Protein 7FA1 (pdb70)

GO terms:
  GO:0039690 positive stranded viral RNA replication (P, IDA)
  GO:0003725 double-stranded RNA binding (F, IDA)
  GO:0005515 protein binding (F, IPI)
  GO:0042802 identical protein binding (F, IPI)
  GO:1902680 positive regulation of RNA biosynthetic process (P, IDA)
  GO:0001172 RNA-templated transcription (P, IDA)
  GO:0039714 cytoplasmic viral factory (C, IDA)
  GO:0039502 symbiont-mediated suppression of host type I interferon-mediated signaling pathway (P, IDA)
  GO:0039527 symbiont-mediated suppression of host TRAF-mediated signal transduction (P, IDA)
  GO:0039548 symbiont-mediated suppression of host cytoplasmic pattern recognition receptor signaling pathway via inhibition of IRF3 activity (P, IDA)
  GO:0039579 symbiont-mediated suppression of host ISG15-protein conjugation (P, IDA)
  GO:0039648 symbiont-mediated perturbation of host ubiquitin-like protein modification (P, IDA)
  GO:0039722 symbiont-mediated suppression of host toll-like receptor signaling pathway (P, IDA)
  GO:0003727 single-stranded RNA binding (F, IDA)
  GO:0003968 RNA-directed RNA polymerase activity (F, IDA)
  GO:0004197 cysteine-type endopeptidase activity (F, IDA)
  GO:0004386 helicase activity (F, IDA)
  GO:0004483 methyltransferase cap1 activity (F, IDA)
  GO:2000158 positive regulation of ubiquitin-specific protease activity (P, IDA)
  GO:0085034 symbiont-mediated suppression of host NF-kappaB cascade (P, IDA)

Foldseek 3Di:
DDQAEDALLCAGQQFAHDPLLCVLQVVPVHQFPWSVVSSVVCVVCVNQCNSVVDGHDHFKYWDFGRGGRNPTGNQRTFAMATDPPDPDFHFFHLAAHQKGKDFFDFDDDPDQDDDLVSLLCRGAVDPDPVVADEWWKWFQQADPPPRDGGTFTDALFWTADPVPGDIDGDDAGKMARFFADHNYKHKDQFPQQVDPVRHQVHDPVSRVVGVPRDWDADPRATWDGTHRFIKGWRGDDPRITIIDRSMAIDNDPRTRFIGHGRCNVVRVVVRVVSDD

Organism: Severe acute respiratory syndrome coronavirus (NCBI:txid694009)

Radius of gyration: 20.22 Å; Cα contacts (8 Å, |Δi|>4): 583; chains: 1; bounding box: 46×55×57 Å

B-factor: mean 28.2, std 11.76, range [11.68, 85.32]

Nearest PDB structures (foldseek):
  7fa1-assembly1_A  TM=1.004E+00  e=6.693E-64  Severe acute respiratory syndrome-related coronavirus
  7exm-assembly4_D  TM=9.544E-01  e=1.643E-49  Severe acute respiratory syndrome coronavirus 2
  7exm-assembly2_B  TM=9.548E-01  e=4.684E-47  Severe acute respiratory syndrome coronavirus 2
  7msw-assembly1_A  TM=9.650E-01  e=1.135E-45  Severe acute respiratory syndrome coronavirus 2
  7msx-assembly1_A  TM=9.669E-01  e=1.312E-43  Severe acute respiratory syndrome coronavirus 2

InterPro domains:
  IPR001205 RNA-directed RNA polymerase, C-terminal domain [PF00680] (4866-5140)
  IPR002589 Macro domain [PF01661] (1036-1143)
  IPR002589 Macro domain [PS51154] (1003-1169)
  IPR002589 Macro domain [SM00506] (1015-1143)
  IPR007094 RNA-directed RNA polymerase, catalytic domain [PS50507] (4981-5143)
  IPR008740 Peptidase C30, coronavirus [PF05409] (3269-3551)
  IPR008740 Peptidase C30, coronavirus [PS51442] (3241-3546)
  IPR008740 Peptidase C30, coronavirus [cd21666] (3244-3540)
  IPR009003 Peptidase S1, PA clan [SSF50494] (3243-3540)
  IPR009461 Non-structural protein NSP16, coronavirus-like [PF06460] (6777-7072)
  IPR009466 Non-structural protein 14, coronavirus [PF06471] (5906-6426)
  IPR009469 RNA-dependent RNA polymerase, N-terminal, coronavirus [PF06478] (4384-4735)
  IPR013016 Peptidase C16, coronavirus [PF08715] (1541-1859)
  IPR013016 Peptidase C16, coronavirus [PS51124] (1611-1875)
  IPR014822 Non-structural protein NSP9, coronavirus [PF08710] (4118-4230)
  IPR014822 Non-structural protein NSP9, coronavirus [PS51951] (4118-4230)
  IPR014828 Non-structural protein NSP7, coronavirus [PF08716] (3837-3919)
  IPR014828 Non-structural protein NSP7, coronavirus [PS51949] (3837-3919)
  IPR014829 Non-structural protein NSP8, coronavirus [PF08717] (3920-4117)
  IPR014829 Non-structural protein NSP8, coronavirus [PS51950] (3920-4117)

Structure (mmCIF, N/CA/C/O backbone):
data_7FA1
#
_entry.id   7FA1
#
_cell.length_a   67.092
_cell.length_b   76.821
_cell.length_c   64.980
_cell.angle_alpha   90.000
_cell.angle_beta   90.000
_cell.angle_gamma   90.000
#
_symmetry.space_group_name_H-M   'P 21 21 2'
#
loop_
_entity.id
_entity.type
_entity.pdbx_description
1 polymer 'Non-structural protein 2'
2 non-polymer 'ZINC ION'
3 water water
#
loop_
_atom_site.group_PDB
_atom_site.id
_atom_site.type_symbol
_atom_site.label_atom_id
_atom_site.label_alt_id
_atom_site.label_comp_id
_atom_site.label_asym_id
_atom_site.label_entity_id
_atom_site.label_seq_id
_atom_site.pdbx_PDB_ins_code
_atom_site.Cartn_x
_atom_site.Cartn_y
_atom_site.Cartn_z
_atom_site.occupancy
_atom_site.B_iso_or_equiv
_atom_site.auth_seq_id
_atom_site.auth_comp_id
_atom_site.auth_asym_id
_atom_site.auth_atom_id
_atom_site.pdbx_PDB_model_num
ATOM 1 N N . ALA A 1 4 ? -1.945 18.948 -19.134 1.00 30.00 2 ALA A N 1
ATOM 2 C CA . ALA A 1 4 ? -2.241 18.116 -20.294 1.00 30.00 2 ALA A CA 1
ATOM 3 C C . ALA A 1 4 ? -3.187 18.827 -21.255 1.00 30.00 2 ALA A C 1
ATOM 4 O O . ALA A 1 4 ? -3.984 19.688 -20.907 1.00 30.00 2 ALA A O 1
ATOM 6 N N . VAL A 1 5 ? -3.112 18.443 -22.534 1.00 30.00 3 VAL A N 1
ATOM 7 C CA . VAL A 1 5 ? -3.995 19.032 -23.591 1.00 30.00 3 VAL A CA 1
ATOM 8 C C . VAL A 1 5 ? -5.387 18.390 -23.519 1.00 30.00 3 VAL A C 1
ATOM 9 O O . VAL A 1 5 ? -5.475 17.180 -23.613 1.00 30.00 3 VAL A O 1
ATOM 13 N N . THR A 1 6 ? -6.421 19.216 -23.422 1.00 34.93 4 THR A N 1
ATOM 14 C CA . THR A 1 6 ? -7.811 18.731 -23.451 1.00 27.15 4 THR A CA 1
ATOM 15 C C . THR A 1 6 ? -8.226 18.717 -24.922 1.00 26.38 4 THR A C 1
ATOM 16 O O . THR A 1 6 ? -8.494 19.744 -25.436 1.00 27.56 4 THR A O 1
ATOM 20 N N . ARG A 1 7 ? -8.257 17.563 -25.558 1.00 25.61 5 ARG A N 1
ATOM 21 C CA . ARG A 1 7 ? -8.567 17.558 -26.992 1.00 25.86 5 ARG A CA 1
ATOM 22 C C . ARG A 1 7 ? -10.038 17.868 -27.266 1.00 28.79 5 ARG A C 1
ATOM 23 O O . ARG A 1 7 ? -10.323 18.747 -28.055 1.00 26.98 5 ARG A O 1
ATOM 31 N N . TYR A 1 8 ? -10.930 17.118 -26.634 1.00 22.58 6 TYR A N 1
ATOM 32 C CA . TYR A 1 8 ? -12.375 17.222 -26.948 1.00 20.84 6 TYR A CA 1
ATOM 33 C C . TYR A 1 8 ? -13.066 18.362 -26.214 1.00 21.60 6 TYR A C 1
ATOM 34 O O . TYR A 1 8 ? -12.931 18.496 -25.034 1.00 23.33 6 TYR A O 1
ATOM 43 N N . VAL A 1 9 ? -13.838 19.115 -26.975 1.00 20.73 7 VAL A N 1
ATOM 44 C CA . VAL A 1 9 ? -14.548 20.278 -26.403 1.00 19.02 7 VAL A CA 1
ATOM 45 C C . VAL A 1 9 ? -15.974 20.301 -26.935 1.00 16.93 7 VAL A C 1
ATOM 46 O O . VAL A 1 9 ? -16.276 19.601 -27.851 1.00 20.54 7 VAL A O 1
ATOM 50 N N . ASP A 1 10 ?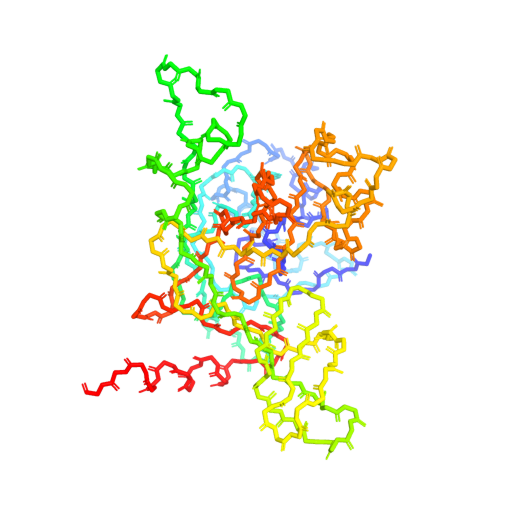 -16.796 21.167 -26.363 1.00 16.80 8 ASP A N 1
ATOM 51 C CA . ASP A 1 10 ? -18.118 21.402 -26.980 1.00 16.40 8 ASP A CA 1
ATOM 52 C C . ASP A 1 10 ? -17.939 22.460 -28.078 1.00 19.14 8 ASP A C 1
ATOM 53 O O . ASP A 1 10 ? -16.886 23.037 -28.220 1.00 20.42 8 ASP A O 1
ATOM 58 N N . ASN A 1 11 ? -19.029 22.861 -28.709 1.00 17.65 9 ASN A N 1
ATOM 59 C CA . ASN A 1 11 ? -18.929 23.887 -29.780 1.00 18.16 9 ASN A CA 1
ATOM 60 C C . ASN A 1 11 ? -18.632 25.276 -29.195 1.00 23.11 9 ASN A C 1
ATOM 61 O O . ASN A 1 11 ? -18.327 26.144 -29.959 1.00 22.56 9 ASN A O 1
ATOM 66 N N . ASN A 1 12 ? -18.797 25.465 -27.888 1.00 20.21 10 ASN A N 1
ATOM 67 C CA . ASN A 1 12 ? -18.467 26.697 -27.159 1.00 21.00 10 ASN A CA 1
ATOM 68 C C . ASN A 1 12 ? -17.030 26.634 -26.628 1.00 20.08 10 ASN A C 1
ATOM 69 O O . ASN A 1 12 ? -16.708 27.424 -25.825 1.00 20.89 10 ASN A O 1
ATOM 74 N N . PHE A 1 13 ? -16.251 25.639 -27.042 1.00 17.94 11 PHE A N 1
ATOM 75 C CA . PHE A 1 13 ? -14.821 25.467 -26.669 1.00 18.69 11 PHE A CA 1
ATOM 76 C C . PHE A 1 13 ? -14.585 25.132 -25.189 1.00 21.21 11 PHE A C 1
ATOM 77 O O . PHE A 1 13 ? -13.487 25.235 -24.723 1.00 19.70 11 PHE A O 1
ATOM 85 N N . CYS A 1 14 ? -15.628 24.678 -24.504 1.00 18.53 12 CYS A N 1
ATOM 86 C CA . CYS A 1 14 ? -15.502 24.261 -23.093 1.00 18.17 12 CYS A CA 1
ATOM 87 C C . CYS A 1 14 ? -15.247 22.756 -23.062 1.00 20.65 12 CYS A C 1
ATOM 88 O O . CYS A 1 14 ? -15.597 22.100 -23.988 1.00 19.81 12 CYS A O 1
ATOM 91 N N . GLY A 1 15 ? -14.631 22.304 -21.993 1.00 20.01 13 GLY A N 1
ATOM 92 C CA . GLY A 1 15 ? -14.186 20.918 -21.894 1.00 20.12 13 GLY A CA 1
ATOM 93 C C . GLY A 1 15 ? -15.262 19.942 -21.495 1.00 19.45 13 GLY A C 1
ATOM 94 O O . GLY A 1 15 ? -16.358 20.320 -21.242 1.00 20.61 13 GLY A O 1
ATOM 95 N N . PRO A 1 16 ? -14.879 18.678 -21.326 1.00 19.39 14 PRO A N 1
ATOM 96 C CA . PRO A 1 16 ? -15.804 17.616 -20.963 1.00 20.02 14 PRO A CA 1
ATOM 97 C C . PRO A 1 16 ? -16.411 17.738 -19.553 1.00 23.17 14 PRO A C 1
ATOM 98 O O . PRO A 1 16 ? -17.353 17.103 -19.294 1.00 22.16 14 PRO A O 1
ATOM 102 N N . ASP A 1 17 ? -15.793 18.521 -18.689 1.00 18.48 15 ASP A N 1
ATOM 103 C CA . ASP A 1 17 ? -16.287 18.777 -17.328 1.00 20.69 15 ASP A CA 1
ATOM 104 C C . ASP A 1 17 ? -17.174 20.014 -17.315 1.00 21.74 15 ASP A C 1
ATOM 105 O O . ASP A 1 17 ? -17.692 20.309 -16.275 1.00 23.43 15 ASP A O 1
ATOM 110 N N . GLY A 1 18 ? -17.320 20.684 -18.452 1.00 19.53 16 GLY A N 1
ATOM 111 C CA . GLY A 1 18 ? -18.158 21.885 -18.543 1.00 19.46 16 GLY A CA 1
ATOM 112 C C . GLY A 1 18 ? -17.420 23.176 -18.210 1.00 19.00 16 GLY A C 1
ATOM 113 O O . GLY A 1 18 ? -18.034 24.190 -18.213 1.00 20.02 16 GLY A O 1
ATOM 114 N N . TYR A 1 19 ? -16.120 23.091 -17.997 1.00 18.96 17 TYR A N 1
ATOM 115 C CA . TYR A 1 19 ? -15.332 24.287 -17.623 1.00 23.27 17 TYR A CA 1
ATOM 116 C C . TYR A 1 19 ? -14.429 24.756 -18.764 1.00 20.83 17 TYR A C 1
ATOM 117 O O . TYR A 1 19 ? -14.128 24.007 -19.637 1.00 22.96 17 TYR A O 1
ATOM 126 N N . PRO A 1 20 ? -13.977 26.013 -18.722 1.00 21.52 18 PRO A N 1
ATOM 127 C CA . PRO A 1 20 ? -13.112 26.546 -19.756 1.00 22.53 18 PRO A CA 1
ATOM 128 C C . PRO A 1 20 ? -11.723 25.920 -19.719 1.00 26.19 18 PRO A C 1
ATOM 129 O O . PRO A 1 20 ? -11.280 25.564 -18.703 1.00 26.43 18 PRO A O 1
ATOM 133 N N . LEU A 1 21 ? -11.110 25.825 -20.888 1.00 21.99 19 LEU A N 1
ATOM 134 C CA . LEU A 1 21 ? -9.739 25.314 -21.039 1.00 21.34 19 LEU A CA 1
ATOM 135 C C . LEU A 1 21 ? -8.792 26.482 -20.778 1.00 25.31 19 LEU A C 1
ATOM 136 O O . LEU A 1 21 ? -9.067 27.566 -21.209 1.00 27.82 19 LEU A O 1
ATOM 141 N N . ASP A 1 22 ? -7.680 26.213 -20.116 1.00 32.23 20 ASP A N 1
ATOM 142 C CA . ASP A 1 22 ? -6.696 27.275 -19.825 1.00 30.65 20 ASP A CA 1
ATOM 143 C C . ASP A 1 22 ? -6.101 27.783 -21.138 1.00 21.61 20 ASP A C 1
ATOM 144 O O . ASP A 1 22 ? -5.882 28.937 -21.240 1.00 28.13 20 ASP A O 1
ATOM 149 N N . CYS A 1 23 ? -5.858 26.909 -22.093 1.00 26.75 21 CYS A N 1
ATOM 150 C CA . CYS A 1 23 ? -5.231 27.379 -23.352 1.00 23.74 21 CYS A CA 1
ATOM 151 C C . CYS A 1 23 ? -6.158 28.347 -24.101 1.00 29.50 21 CYS A C 1
ATOM 152 O O . CYS A 1 23 ? -5.703 29.379 -24.518 1.00 25.16 21 CYS A O 1
ATOM 155 N N . ILE A 1 24 ? -7.437 28.019 -24.214 1.00 26.03 22 ILE A N 1
ATOM 156 C CA . ILE A 1 24 ? -8.388 28.924 -24.912 1.00 23.21 22 ILE A CA 1
ATOM 157 C C . ILE A 1 24 ? -8.572 30.200 -24.102 1.00 23.16 22 ILE A C 1
ATOM 158 O O . ILE A 1 24 ? -8.719 31.240 -24.677 1.00 25.26 22 ILE A O 1
ATOM 163 N N . LYS A 1 25 ? -8.629 30.069 -22.790 1.00 25.74 23 LYS A N 1
ATOM 164 C CA . LYS A 1 25 ? -8.768 31.262 -21.934 1.00 24.59 23 LYS A CA 1
ATOM 165 C C . LYS A 1 25 ? -7.589 32.205 -22.207 1.00 25.47 23 LYS A C 1
ATOM 166 O O . LYS A 1 25 ? -7.833 33.383 -22.364 1.00 29.49 23 LYS A O 1
ATOM 172 N N . ASP A 1 26 ? -6.375 31.667 -22.232 1.00 25.97 24 ASP A N 1
ATOM 173 C CA . ASP A 1 26 ? -5.162 32.493 -22.449 1.00 28.55 24 ASP A CA 1
ATOM 174 C C . ASP A 1 26 ? -5.183 33.061 -23.875 1.00 28.96 24 ASP A C 1
ATOM 175 O O . ASP A 1 26 ? -4.844 34.193 -24.052 1.00 27.25 24 ASP A O 1
ATOM 180 N N . PHE A 1 27 ? -5.626 32.274 -24.845 1.00 25.82 25 PHE A N 1
ATOM 181 C CA . PHE A 1 27 ? -5.698 32.730 -26.249 1.00 23.95 25 PHE A CA 1
ATOM 182 C C . PHE A 1 27 ? -6.627 33.938 -26.341 1.00 29.66 25 PHE A C 1
ATOM 183 O O . PHE A 1 27 ? -6.294 34.904 -26.984 1.00 27.10 25 PHE A O 1
ATOM 191 N N . LEU A 1 28 ? -7.763 33.878 -25.658 1.00 24.47 26 LEU A N 1
ATOM 192 C CA . LEU A 1 28 ? -8.705 35.012 -25.699 1.00 21.98 26 LEU A CA 1
ATOM 193 C C . LEU A 1 28 ? -8.109 36.210 -24.962 1.00 28.53 26 LEU A C 1
ATOM 194 O O . LEU A 1 28 ? -8.334 37.322 -25.380 1.00 28.97 26 LEU A O 1
ATOM 199 N N . ALA A 1 29 ? -7.446 35.946 -23.859 1.00 25.73 27 ALA A N 1
ATOM 200 C CA . ALA A 1 29 ? -6.865 37.028 -23.048 1.00 29.70 27 ALA A CA 1
ATOM 201 C C . ALA A 1 29 ? -5.733 37.730 -23.808 1.00 29.56 27 ALA A C 1
ATOM 202 O O . ALA A 1 29 ? -5.583 38.890 -23.598 1.00 33.26 27 ALA A O 1
ATOM 204 N N . ARG A 1 30 ? -4.946 37.006 -24.605 1.00 31.67 28 ARG A N 1
ATOM 205 C CA . ARG A 1 30 ? -3.828 37.602 -25.402 1.00 32.50 28 ARG A CA 1
ATOM 206 C C . ARG A 1 30 ? -4.381 38.531 -26.482 1.00 37.23 28 ARG A C 1
ATOM 207 O O . ARG A 1 30 ? -3.775 39.551 -26.772 1.00 31.54 28 ARG A O 1
ATOM 215 N N . ALA A 1 31 ? -5.568 38.230 -27.008 1.00 29.96 29 ALA A N 1
ATOM 216 C CA . ALA A 1 31 ? -6.274 39.143 -27.937 1.00 26.13 29 ALA A CA 1
ATOM 217 C C . ALA A 1 31 ? -7.044 40.170 -27.092 1.00 28.99 29 ALA A C 1
ATOM 218 O O . ALA A 1 31 ? -7.036 40.082 -25.909 1.00 42.15 29 ALA A O 1
ATOM 220 N N . GLY A 1 32 ? -7.873 41.057 -27.615 1.00 37.98 30 GLY A N 1
ATOM 221 C CA . GLY A 1 32 ? -8.547 41.962 -26.630 1.00 50.09 30 GLY A CA 1
ATOM 222 C C . GLY A 1 32 ? -9.768 41.355 -25.922 1.00 31.69 30 GLY A C 1
ATOM 223 O O . GLY A 1 32 ? -10.489 42.136 -25.377 1.00 31.96 30 GLY A O 1
ATOM 224 N N . LYS A 1 33 ? -9.875 40.035 -25.703 1.00 32.99 31 LYS A N 1
ATOM 225 C CA . LYS A 1 33 ? -11.251 39.517 -25.560 1.00 34.56 31 LYS A CA 1
ATOM 226 C C . LYS A 1 33 ? -11.629 38.740 -24.308 1.00 29.02 31 LYS A C 1
ATOM 227 O O . LYS A 1 33 ? -12.664 38.153 -24.356 1.00 26.70 31 LYS A O 1
ATOM 233 N N . SER A 1 34 ? -10.929 38.871 -23.196 1.00 31.72 32 SER A N 1
ATOM 234 C CA . SER A 1 34 ? -11.322 38.066 -22.015 1.00 29.87 32 SER A CA 1
ATOM 235 C C . SER A 1 34 ? -12.669 38.493 -21.419 1.00 32.89 32 SER A C 1
ATOM 236 O O . SER A 1 34 ? -13.307 37.658 -20.802 1.00 29.08 32 SER A O 1
ATOM 239 N N . MET A 1 35 ? -13.101 39.732 -21.635 1.00 30.81 33 MET A N 1
ATOM 240 C CA . MET A 1 35 ? -14.349 40.240 -21.042 1.00 28.09 33 MET A CA 1
ATOM 241 C C . MET A 1 35 ? -15.452 40.363 -22.078 1.00 28.56 33 MET A C 1
ATOM 242 O O . MET A 1 35 ? -16.516 40.809 -21.732 1.00 30.11 33 MET A O 1
ATOM 247 N N . CYS A 1 36 ? -15.224 39.859 -23.280 1.00 24.87 34 CYS A N 1
ATOM 248 C CA . CYS A 1 36 ? -16.294 39.907 -24.295 1.00 22.32 34 CYS A CA 1
ATOM 249 C C . CYS A 1 36 ? -17.350 38.831 -24.010 1.00 26.47 34 CYS A C 1
ATOM 250 O O . CYS A 1 36 ? -17.135 37.936 -23.236 1.00 27.94 34 CYS A O 1
ATOM 253 N N . THR A 1 37 ? -18.456 38.886 -24.724 1.00 26.71 35 THR A N 1
ATOM 254 C CA . THR A 1 37 ? -19.481 37.841 -24.536 1.00 24.35 35 THR A CA 1
ATOM 255 C C . THR A 1 37 ? -18.982 36.538 -25.162 1.00 26.98 35 THR A C 1
ATOM 256 O O . THR A 1 37 ? -18.168 36.559 -26.056 1.00 22.86 35 THR A O 1
ATOM 260 N N . LEU A 1 38 ? -19.570 35.427 -24.744 1.00 24.09 36 LEU A N 1
ATOM 261 C CA . LEU A 1 38 ? -19.190 34.132 -25.340 1.00 20.53 36 LEU A CA 1
ATOM 262 C C . LEU A 1 38 ? -19.402 34.168 -26.861 1.00 19.33 36 LEU A C 1
ATOM 263 O O . LEU A 1 38 ? -18.562 33.701 -27.556 1.00 23.85 36 LEU A O 1
ATOM 268 N N . SER A 1 39 ? -20.507 34.726 -27.336 1.00 22.05 37 SER A N 1
ATOM 269 C CA . SER A 1 39 ? -20.741 34.807 -28.794 1.00 24.37 37 SER A CA 1
ATOM 270 C C . SER A 1 39 ? -19.592 35.530 -29.497 1.00 28.83 37 SER A C 1
ATOM 271 O O . SER A 1 39 ? -19.185 35.085 -30.523 1.00 25.32 37 SER A O 1
ATOM 274 N N . GLU A 1 40 ? -19.182 36.657 -28.944 1.00 28.02 38 GLU A N 1
ATOM 275 C CA . GLU A 1 40 ? -18.098 37.450 -29.559 1.00 28.97 38 GLU A CA 1
ATOM 276 C C . GLU A 1 40 ? -16.806 36.646 -29.504 1.00 28.94 38 GLU A C 1
ATOM 277 O O . GLU A 1 40 ? -16.069 36.705 -30.451 1.00 24.18 38 GLU A O 1
ATOM 283 N N . GLN A 1 41 ? -16.571 35.961 -28.393 1.00 22.12 39 GLN A N 1
ATOM 284 C CA . GLN A 1 41 ? -15.332 35.175 -28.248 1.00 22.33 39 GLN A CA 1
ATOM 285 C C . GLN A 1 41 ? -15.323 34.031 -29.255 1.00 24.47 39 GLN A C 1
ATOM 286 O O . GLN A 1 41 ? -14.307 33.763 -29.838 1.00 22.79 39 GLN A O 1
ATOM 292 N N . LEU A 1 42 ? -16.455 33.368 -29.417 1.00 21.52 40 LEU A N 1
ATOM 293 C CA . LEU A 1 42 ? -16.514 32.259 -30.385 1.00 23.60 40 LEU A CA 1
ATOM 294 C C . LEU A 1 42 ? -16.355 32.772 -31.812 1.00 24.67 40 LEU A C 1
ATOM 295 O O . LEU A 1 42 ? -15.828 32.061 -32.598 1.00 26.31 40 LEU A O 1
ATOM 300 N N . ASP A 1 43 ? -16.840 33.967 -32.104 1.00 22.70 41 ASP A N 1
ATOM 301 C CA . ASP A 1 43 ? -16.656 34.563 -33.451 1.00 24.25 41 ASP A CA 1
ATOM 302 C C . ASP A 1 43 ? -15.158 34.772 -33.665 1.00 22.97 41 ASP A C 1
ATOM 303 O O . ASP A 1 43 ? -14.684 34.534 -34.717 1.00 26.82 41 ASP A O 1
ATOM 308 N N . TYR A 1 44 ? -14.468 35.246 -32.645 1.00 23.12 42 TYR A N 1
ATOM 309 C CA . TYR A 1 44 ? -13.011 35.445 -32.758 1.00 23.08 42 TYR A CA 1
ATOM 310 C C . TYR A 1 44 ? -12.308 34.103 -32.956 1.00 23.12 42 TYR A C 1
ATOM 311 O O . TYR A 1 44 ? -11.484 33.993 -33.843 1.00 24.62 42 TYR A O 1
ATOM 320 N N . ILE A 1 45 ? -12.643 33.105 -32.146 1.00 20.23 43 ILE A N 1
ATOM 321 C CA . ILE A 1 45 ? -11.994 31.771 -32.287 1.00 22.90 43 ILE A CA 1
ATOM 322 C C . ILE A 1 45 ? -12.244 31.193 -33.688 1.00 25.14 43 ILE A C 1
ATOM 323 O O . ILE A 1 45 ? -11.333 30.696 -34.283 1.00 20.35 43 ILE A O 1
ATOM 328 N N . GLU A 1 46 ? -13.449 31.356 -34.221 1.00 23.97 44 GLU A N 1
ATOM 329 C CA . GLU A 1 46 ? -13.804 30.839 -35.563 1.00 24.45 44 GLU A CA 1
ATOM 330 C C . GLU A 1 46 ? -13.008 31.608 -36.635 1.00 23.20 44 GLU A C 1
ATOM 331 O O . GLU A 1 46 ? -12.634 31.033 -37.629 1.00 26.41 44 GLU A O 1
ATOM 337 N N . SER A 1 47 ? -12.687 32.865 -36.375 1.00 22.11 45 SER A N 1
ATOM 338 C CA . SER A 1 47 ? -11.885 33.678 -37.309 1.00 23.62 45 SER A CA 1
ATOM 339 C C . SER A 1 47 ? -10.400 33.287 -37.235 1.00 29.07 45 SER A C 1
ATOM 340 O O . SER A 1 47 ? -9.674 33.668 -38.134 1.00 23.12 45 SER A O 1
ATOM 343 N N . LYS A 1 48 ? -9.990 32.586 -36.175 1.00 22.40 46 LYS A N 1
ATOM 344 C CA . LYS A 1 48 ? -8.595 32.147 -35.948 1.00 19.94 46 LYS A CA 1
ATOM 345 C C . LYS A 1 48 ? -8.437 30.629 -36.044 1.00 19.64 46 LYS A C 1
ATOM 346 O O . LYS A 1 48 ? -7.729 30.099 -35.253 1.00 22.04 46 LYS A O 1
ATOM 352 N N . ARG A 1 49 ? -9.130 30.028 -37.001 1.00 21.82 47 ARG A N 1
ATOM 353 C CA . ARG A 1 49 ? -9.010 28.600 -37.383 1.00 20.19 47 ARG A CA 1
ATOM 354 C C . ARG A 1 49 ? -9.747 27.652 -36.431 1.00 21.31 47 ARG A C 1
ATOM 355 O O . ARG A 1 49 ? -9.503 26.494 -36.506 1.00 25.70 47 ARG A O 1
ATOM 363 N N . GLY A 1 50 ? -10.655 28.171 -35.628 1.00 22.18 48 GLY A N 1
ATOM 364 C CA . GLY A 1 50 ? -11.510 27.311 -34.790 1.00 24.85 48 GLY A CA 1
ATOM 365 C C . GLY A 1 50 ? -10.753 26.327 -33.936 1.00 18.93 48 GLY A C 1
ATOM 366 O O . GLY A 1 50 ? -10.002 26.750 -33.124 1.00 23.17 48 GLY A O 1
ATOM 367 N N . VAL A 1 51 ? -10.875 25.026 -34.206 1.00 24.18 49 VAL A N 1
ATOM 368 C CA . VAL A 1 51 ? -10.193 23.991 -33.361 1.00 21.72 49 VAL A CA 1
ATOM 369 C C . VAL A 1 51 ? -8.666 23.995 -33.507 1.00 24.26 49 VAL A C 1
ATOM 370 O O . VAL A 1 51 ? -8.030 23.378 -32.703 1.00 26.60 49 VAL A O 1
ATOM 374 N N . TYR A 1 52 ? -8.114 24.655 -34.524 1.00 25.34 50 TYR A N 1
ATOM 375 C CA . TYR A 1 52 ? -6.648 24.784 -34.693 1.00 28.50 50 TYR A CA 1
ATOM 376 C C . TYR A 1 52 ? -6.150 26.120 -34.142 1.00 26.08 50 TYR A C 1
ATOM 377 O O . TYR A 1 52 ? -5.014 26.427 -34.300 1.00 26.25 50 TYR A O 1
ATOM 386 N N . CYS A 1 53 ? -6.971 26.835 -33.383 1.00 23.05 51 CYS A N 1
ATOM 387 C CA . CYS A 1 53 ? -6.568 28.173 -32.899 1.00 21.37 51 CYS A CA 1
ATOM 388 C C . CYS A 1 53 ? -5.316 28.137 -32.015 1.00 25.79 51 CYS A C 1
ATOM 389 O O . CYS A 1 53 ? -4.578 29.087 -32.027 1.00 25.35 51 CYS A O 1
ATOM 392 N N . CYS A 1 54 ? -5.089 27.070 -31.276 1.00 25.14 52 CYS A N 1
ATOM 393 C CA . CYS A 1 54 ? -3.921 27.051 -30.389 1.00 28.06 52 CYS A CA 1
ATOM 394 C C . CYS A 1 54 ? -2.595 26.807 -31.123 1.00 32.06 52 CYS A C 1
ATOM 395 O O . CYS A 1 54 ? -1.593 26.960 -30.456 1.00 31.51 52 CYS A O 1
ATOM 398 N N . ARG A 1 55 ? -2.622 26.331 -32.369 1.00 29.35 53 ARG A N 1
ATOM 399 C CA . ARG A 1 55 ? -1.437 26.067 -33.257 1.00 30.89 53 ARG A CA 1
ATOM 400 C C . ARG A 1 55 ? -0.594 24.842 -32.858 1.00 34.91 53 ARG A C 1
ATOM 401 O O . ARG A 1 55 ? -0.388 23.988 -33.695 1.00 32.19 53 ARG A O 1
ATOM 409 N N . ASP A 1 56 ? -0.146 24.755 -31.619 1.00 29.07 54 ASP A N 1
ATOM 410 C CA . ASP A 1 56 ? 0.779 23.665 -31.229 1.00 33.10 54 ASP A CA 1
ATOM 411 C C . ASP A 1 56 ? 0.045 22.371 -30.883 1.00 35.93 54 ASP A C 1
ATOM 412 O O . ASP A 1 56 ? 0.696 21.346 -30.739 1.00 33.82 54 ASP A O 1
ATOM 417 N N . HIS A 1 57 ? -1.268 22.442 -30.764 1.00 35.16 55 HIS A N 1
ATOM 418 C CA . HIS A 1 57 ? -2.098 21.244 -30.497 1.00 31.25 55 HIS A CA 1
ATOM 419 C C . HIS A 1 57 ? -3.465 21.441 -31.153 1.00 33.48 55 HIS A C 1
ATOM 420 O O . HIS A 1 57 ? -3.806 22.567 -31.446 1.00 29.07 55 HIS A O 1
ATOM 427 N N . ASP A 1 58 ? -4.176 20.341 -31.373 1.00 29.98 56 ASP A N 1
ATOM 428 C CA . ASP A 1 58 ? -5.492 20.350 -31.997 1.00 30.01 56 ASP A CA 1
ATOM 429 C C . ASP A 1 58 ? -6.575 20.180 -30.943 1.00 26.23 56 ASP A C 1
ATOM 430 O O . ASP A 1 58 ? -6.378 19.501 -29.935 1.00 28.39 56 ASP A O 1
ATOM 435 N N . HIS A 1 59 ? -7.736 20.771 -31.205 1.00 27.53 57 HIS A N 1
ATOM 436 C CA . HIS A 1 59 ? -8.960 20.430 -30.493 1.00 24.20 57 HIS A CA 1
ATOM 437 C C . HIS A 1 59 ? -9.926 19.746 -31.451 1.00 24.58 57 HIS A C 1
ATOM 438 O O . HIS A 1 59 ? -9.709 19.690 -32.660 1.00 23.66 57 HIS A O 1
ATOM 445 N N . GLU A 1 60 ? -11.002 19.195 -30.899 1.00 19.93 58 GLU A N 1
ATOM 446 C CA . GLU A 1 60 ? -12.007 18.546 -31.726 1.00 23.10 58 GLU A CA 1
ATOM 447 C C . GLU A 1 60 ? -13.344 18.688 -31.025 1.00 21.80 58 GLU A C 1
ATOM 448 O O . GLU A 1 60 ? -13.443 18.415 -29.826 1.00 24.87 58 GLU A O 1
ATOM 454 N N . ILE A 1 61 ? -14.348 19.163 -31.753 1.00 20.33 59 ILE A N 1
ATOM 455 C CA . ILE A 1 61 ? -15.662 19.392 -31.165 1.00 20.76 59 ILE A CA 1
ATOM 456 C 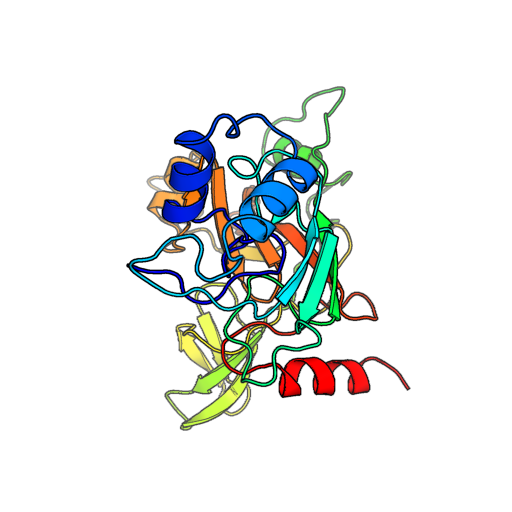C . ILE A 1 61 ? -16.430 18.078 -31.146 1.00 23.82 59 ILE A C 1
ATOM 457 O O . ILE A 1 61 ? -16.762 17.523 -32.200 1.00 20.36 59 ILE A O 1
ATOM 462 N N . ALA A 1 62 ? -16.725 17.583 -29.942 1.00 23.19 60 ALA A N 1
ATOM 463 C CA . ALA A 1 62 ? -17.516 16.368 -29.796 1.00 22.35 60 ALA A CA 1
ATOM 464 C C . ALA A 1 62 ? -18.971 16.631 -29.431 1.00 18.08 60 ALA A C 1
ATOM 465 O O . ALA A 1 62 ? -19.823 15.782 -29.718 1.00 19.60 60 ALA A O 1
ATOM 467 N N . TRP A 1 63 ? -19.284 17.776 -28.830 1.00 18.04 61 TRP A N 1
ATOM 468 C CA . TRP A 1 63 ? -20.618 18.042 -28.306 1.00 18.03 61 TRP A CA 1
ATOM 469 C C . TRP A 1 63 ? -21.147 19.368 -28.812 1.00 19.27 61 TRP A C 1
ATOM 470 O O . TRP A 1 63 ? -20.395 20.328 -28.999 1.00 19.80 61 TRP A O 1
ATOM 481 N N . PHE A 1 64 ? -22.462 19.414 -28.998 1.00 18.00 62 PHE A N 1
ATOM 482 C CA . PHE A 1 64 ? -23.186 20.667 -29.117 1.00 18.67 62 PHE A CA 1
ATOM 483 C C . PHE A 1 64 ? -23.816 20.984 -27.771 1.00 21.96 62 PHE A C 1
ATOM 484 O O . PHE A 1 64 ? -24.526 20.146 -27.207 1.00 19.92 62 PHE A O 1
ATOM 492 N N . THR A 1 65 ? -23.547 22.180 -27.244 1.00 17.67 63 THR A N 1
ATOM 493 C CA . THR A 1 65 ? -24.239 22.628 -26.048 1.00 18.14 63 THR A CA 1
ATOM 494 C C . THR A 1 65 ? -24.851 23.993 -26.294 1.00 22.15 63 THR A C 1
ATOM 495 O O . THR A 1 65 ? -24.312 24.804 -27.059 1.00 20.33 63 THR A O 1
ATOM 499 N N . GLU A 1 66 ? -26.001 24.224 -25.661 1.00 17.95 64 GLU A N 1
ATOM 500 C CA . GLU A 1 66 ? -26.524 25.573 -25.486 1.00 20.15 64 GLU A CA 1
ATOM 501 C C . GLU A 1 66 ? -26.011 26.097 -24.155 1.00 22.48 64 GLU A C 1
ATOM 502 O O . GLU A 1 66 ? -26.172 25.437 -23.124 1.00 22.82 64 GLU A O 1
ATOM 508 N N . ARG A 1 67 ? -25.407 27.282 -24.174 1.00 19.52 65 ARG A N 1
ATOM 509 C CA . ARG A 1 67 ? -24.860 27.881 -22.966 1.00 19.33 65 ARG A CA 1
ATOM 510 C C . ARG A 1 67 ? -25.372 29.310 -22.839 1.00 21.15 65 ARG A C 1
ATOM 511 O O . ARG A 1 67 ? -25.926 29.881 -23.782 1.00 21.95 65 ARG A O 1
ATOM 519 N N . SER A 1 68 ? -25.202 29.869 -21.647 1.00 19.98 66 SER A N 1
ATOM 520 C CA . SER A 1 68 ? -25.373 31.300 -21.452 1.00 22.45 66 SER A CA 1
ATOM 521 C C . SER A 1 68 ? -24.328 32.078 -22.254 1.00 22.94 66 SER A C 1
ATOM 522 O O . SER A 1 68 ? -23.379 31.523 -22.807 1.00 23.31 66 SER A O 1
ATOM 525 N N . ASP A 1 69 ? -24.513 33.394 -22.308 1.00 22.56 67 ASP A N 1
ATOM 526 C CA . ASP A 1 69 ? -23.600 34.265 -23.039 1.00 24.73 67 ASP A CA 1
ATOM 527 C C . ASP A 1 69 ? -22.496 34.844 -22.153 1.00 21.62 67 ASP A C 1
ATOM 528 O O . ASP A 1 69 ? -21.770 35.740 -22.593 1.00 24.78 67 ASP A O 1
ATOM 533 N N . LYS A 1 70 ? -22.343 34.350 -20.926 1.00 20.72 68 LYS A N 1
ATOM 534 C CA . LYS A 1 70 ? -21.260 34.802 -20.063 1.00 19.56 68 LYS A CA 1
ATOM 535 C C . LYS A 1 70 ? -19.897 34.586 -20.718 1.00 24.95 68 LYS A C 1
ATOM 536 O O . LYS A 1 70 ? -19.693 33.653 -21.498 1.00 21.62 68 LYS A O 1
ATOM 542 N N . SER A 1 71 ? -18.949 35.466 -20.382 1.00 28.76 69 SER A N 1
ATOM 543 C CA . SER A 1 71 ? -17.589 35.344 -20.897 1.00 26.73 69 SER A CA 1
ATOM 544 C C . SER A 1 71 ? -17.011 33.960 -20.622 1.00 22.24 69 SER A C 1
ATOM 545 O O . SER A 1 71 ? -17.266 33.349 -19.579 1.00 23.69 69 SER A O 1
ATOM 548 N N . TYR A 1 72 ? -16.195 33.496 -21.574 1.00 22.67 70 TYR A N 1
ATOM 549 C CA . TYR A 1 72 ? -15.605 32.161 -21.539 1.00 20.92 70 TYR A CA 1
ATOM 550 C C . TYR A 1 72 ? -15.031 31.807 -20.171 1.00 21.81 70 TYR A C 1
ATOM 551 O O . TYR A 1 72 ? -15.253 30.703 -19.658 1.00 21.62 70 TYR A O 1
ATOM 560 N N . GLU A 1 73 ? -14.284 32.729 -19.555 1.00 24.48 71 GLU A N 1
ATOM 561 C CA . GLU A 1 73 ? -13.634 32.388 -18.295 1.00 24.46 71 GLU A CA 1
ATOM 562 C C . GLU A 1 73 ? -14.636 32.119 -17.175 1.00 25.53 71 GLU A C 1
ATOM 563 O O . GLU A 1 73 ? -14.273 31.484 -16.178 1.00 27.62 71 GLU A O 1
ATOM 569 N N . HIS A 1 74 ? -15.883 32.565 -17.325 1.00 26.51 72 HIS A N 1
ATOM 570 C CA . HIS A 1 74 ? -16.918 32.353 -16.324 1.00 24.32 72 HIS A CA 1
ATOM 571 C C . HIS A 1 74 ? -17.874 31.223 -16.693 1.00 23.46 72 HIS A C 1
ATOM 572 O O . HIS A 1 74 ? -18.880 31.032 -16.002 1.00 24.74 72 HIS A O 1
ATOM 579 N N . GLN A 1 75 ? -17.584 30.479 -17.760 1.00 19.39 73 GLN A N 1
ATOM 580 C CA . GLN A 1 75 ? -18.432 29.352 -18.141 1.00 19.41 73 GLN A CA 1
ATOM 581 C C . GLN A 1 75 ? -18.201 28.180 -17.192 1.00 22.80 73 GLN A C 1
ATOM 582 O O . GLN A 1 75 ? -17.086 27.965 -16.713 1.00 21.11 73 GLN A O 1
ATOM 588 N N . THR A 1 76 ? -19.274 27.449 -16.891 1.00 18.75 74 THR A N 1
ATOM 589 C CA . THR A 1 76 ? -19.245 26.316 -15.968 1.00 20.02 74 THR A CA 1
ATOM 590 C C . THR A 1 76 ? -20.284 25.324 -16.437 1.00 16.46 74 THR A C 1
ATOM 591 O O . THR A 1 76 ? -21.098 25.632 -17.321 1.00 17.40 74 THR A O 1
ATOM 595 N N . PRO A 1 77 ? -20.336 24.124 -15.847 1.00 19.55 75 PRO A N 1
ATOM 596 C CA . PRO A 1 77 ? -21.452 23.223 -16.169 1.00 20.83 75 PRO A CA 1
ATOM 597 C C . PRO A 1 77 ? -22.807 23.799 -15.809 1.00 16.46 75 PRO A C 1
ATOM 598 O O . PRO A 1 77 ? -23.802 23.427 -16.444 1.00 18.69 75 PRO A O 1
ATOM 602 N N . PHE A 1 78 ? -22.880 24.717 -14.836 1.00 16.48 76 PHE A N 1
ATOM 603 C CA . PHE A 1 78 ? -24.149 25.341 -14.487 1.00 19.31 76 PHE A CA 1
ATOM 604 C C . PHE A 1 78 ? -24.621 26.346 -15.527 1.00 18.31 76 PHE A C 1
ATOM 605 O O . PHE A 1 78 ? -25.745 26.845 -15.413 1.00 18.83 76 PHE A O 1
ATOM 613 N N . GLU A 1 79 ? -23.798 26.653 -16.529 1.00 17.39 77 GLU A N 1
ATOM 614 C CA . GLU A 1 79 ? -24.181 27.528 -17.628 1.00 21.34 77 GLU A CA 1
ATOM 615 C C . GLU A 1 79 ? -24.686 26.760 -18.837 1.00 21.96 77 GLU A C 1
ATOM 616 O O . GLU A 1 79 ? -25.091 27.378 -19.824 1.00 20.41 77 GLU A O 1
ATOM 622 N N . ILE A 1 80 ? -24.681 25.429 -18.775 1.00 18.94 78 ILE A N 1
ATOM 623 C CA . ILE A 1 80 ? -25.181 24.602 -19.867 1.00 17.10 78 ILE A CA 1
ATOM 624 C C . ILE A 1 80 ? -26.691 24.481 -19.733 1.00 21.90 78 ILE A C 1
ATOM 625 O O . ILE A 1 80 ? -27.207 24.205 -18.643 1.00 19.90 78 ILE A O 1
ATOM 630 N N . LYS A 1 81 ? -27.403 24.672 -20.845 1.00 20.25 79 LYS A N 1
ATOM 631 C CA . LYS A 1 81 ? -28.847 24.484 -20.887 1.00 18.62 79 LYS A CA 1
ATOM 632 C C . LYS A 1 81 ? -29.258 23.170 -21.550 1.00 16.59 79 LYS A C 1
ATOM 633 O O . LYS A 1 81 ? -30.320 22.627 -21.226 1.00 18.49 79 LYS A O 1
ATOM 639 N N . SER A 1 82 ? -28.449 22.655 -22.468 1.00 18.43 80 SER A N 1
ATOM 640 C CA . SER A 1 82 ? -28.750 21.409 -23.163 1.00 15.76 80 SER A CA 1
ATOM 641 C C . SER A 1 82 ? -27.458 20.867 -23.759 1.00 19.05 80 SER A C 1
ATOM 642 O O . SER A 1 82 ? -26.493 21.605 -23.959 1.00 19.48 80 SER A O 1
ATOM 645 N N . ALA A 1 83 ? -27.442 19.561 -24.029 1.00 16.33 81 ALA A N 1
ATOM 646 C CA . ALA A 1 83 ? -26.241 18.914 -24.534 1.00 15.39 81 ALA A CA 1
ATOM 647 C C . ALA A 1 83 ? -26.618 17.765 -25.453 1.00 18.43 81 ALA A C 1
ATOM 648 O O . ALA A 1 83 ? -27.569 17.026 -25.179 1.00 17.69 81 ALA A O 1
ATOM 650 N N . LYS A 1 84 ? -25.862 17.622 -26.539 1.00 18.35 82 LYS A N 1
ATOM 651 C CA . LYS A 1 84 ? -26.025 16.499 -27.453 1.00 20.24 82 LYS A CA 1
ATOM 652 C C . LYS A 1 84 ? -24.720 16.301 -28.214 1.00 18.28 82 LYS A C 1
ATOM 653 O O . LYS A 1 84 ? -23.775 17.084 -28.086 1.00 18.06 82 LYS A O 1
ATOM 659 N N . LYS A 1 85 ? -24.664 15.223 -28.990 1.00 18.49 83 LYS A N 1
ATOM 660 C CA . LYS A 1 85 ? -23.519 15.009 -29.862 1.00 17.73 83 LYS A CA 1
ATOM 661 C C . LYS A 1 85 ? -23.471 16.088 -30.936 1.00 18.18 83 LYS A C 1
ATOM 662 O O . LYS A 1 85 ? -24.506 16.500 -31.463 1.00 20.99 83 LYS A O 1
ATOM 668 N N . PHE A 1 86 ? -22.262 16.542 -31.254 1.00 20.61 84 PHE A N 1
ATOM 669 C CA . PHE A 1 86 ? -22.105 17.528 -32.315 1.00 23.60 84 PHE A CA 1
ATOM 670 C C . PHE A 1 86 ? -22.461 16.875 -33.642 1.00 19.05 84 PHE A C 1
ATOM 671 O O . PHE A 1 86 ? -22.051 15.746 -33.912 1.00 23.88 84 PHE A O 1
ATOM 679 N N . ASP A 1 87 ? -23.213 17.599 -34.477 1.00 24.24 85 ASP A N 1
ATOM 680 C CA . ASP A 1 87 ? -23.820 16.983 -35.656 1.00 28.71 85 ASP A CA 1
ATOM 681 C C . ASP A 1 87 ? -22.777 16.392 -36.594 1.00 32.17 85 ASP A C 1
ATOM 682 O O . ASP A 1 87 ? -23.008 15.342 -37.205 1.00 37.46 85 ASP A O 1
ATOM 687 N N . THR A 1 88 ? -21.625 17.038 -36.721 1.00 31.20 86 THR A N 1
ATOM 688 C CA . THR A 1 88 ? -20.598 16.569 -37.638 1.00 36.03 86 THR A CA 1
ATOM 689 C C . THR A 1 88 ? -19.479 15.806 -36.946 1.00 34.26 86 THR A C 1
ATOM 690 O O . THR A 1 88 ? -18.514 15.415 -37.609 1.00 35.02 86 THR A O 1
ATOM 694 N N . PHE A 1 89 ? -19.582 15.566 -35.639 1.00 23.69 87 PHE A N 1
ATOM 695 C CA . PHE A 1 89 ? -18.648 14.662 -34.984 1.00 23.59 87 PHE A CA 1
ATOM 696 C C . PHE A 1 89 ? -19.118 13.241 -35.243 1.00 30.70 87 PHE A C 1
ATOM 697 O O . PHE A 1 89 ? -20.246 12.886 -34.895 1.00 30.31 87 PHE A O 1
ATOM 705 N N . LYS A 1 90 ? -18.274 12.439 -35.878 1.00 29.59 88 LYS A N 1
ATOM 706 C CA . LYS A 1 90 ? -18.663 11.092 -36.257 1.00 32.83 88 LYS A CA 1
ATOM 707 C C . LYS A 1 90 ? -17.923 10.035 -35.460 1.00 31.68 88 LYS A C 1
ATOM 708 O O . LYS A 1 90 ? -18.151 8.840 -35.675 1.00 41.14 88 LYS A O 1
ATOM 714 N N . GLY A 1 91 ? -17.053 10.440 -34.543 1.00 35.11 89 GLY A N 1
ATOM 715 C CA . GLY A 1 91 ? -16.352 9.506 -33.696 1.00 30.30 89 GLY A CA 1
ATOM 716 C C . GLY A 1 91 ? -17.188 9.062 -32.508 1.00 27.28 89 GLY A C 1
ATOM 717 O O . GLY A 1 91 ? -18.407 9.234 -32.451 1.00 27.60 89 GLY A O 1
ATOM 718 N N . GLU A 1 92 ? -16.495 8.483 -31.536 1.00 31.39 90 GLU A N 1
ATOM 719 C CA . GLU A 1 92 ? -17.109 7.966 -30.320 1.00 34.66 90 GLU A CA 1
ATOM 720 C C . GLU A 1 92 ? -17.055 9.038 -29.239 1.00 27.47 90 GLU A C 1
ATOM 721 O O . GLU A 1 92 ? -15.975 9.547 -28.922 1.00 27.24 90 GLU A O 1
ATOM 727 N N . CYS A 1 93 ? -18.210 9.376 -28.680 1.00 31.75 91 CYS A N 1
ATOM 728 C CA . CYS A 1 93 ? -18.290 10.442 -27.685 1.00 27.35 91 CYS A CA 1
ATOM 729 C C . CYS A 1 93 ? -17.579 10.042 -26.395 1.00 24.28 91 CYS A C 1
ATOM 730 O O . CYS A 1 93 ? -17.920 9.009 -25.797 1.00 24.06 91 CYS A O 1
ATOM 733 N N . PRO A 1 94 ? -16.612 10.818 -25.932 1.00 23.32 92 PRO A N 1
ATOM 734 C CA . PRO A 1 94 ? -16.003 10.552 -24.626 1.00 21.65 92 PRO A CA 1
ATOM 735 C C . PRO A 1 94 ? -16.939 10.908 -23.487 1.00 17.00 92 PRO A C 1
ATOM 736 O O . PRO A 1 94 ? -18.050 11.401 -23.715 1.00 19.83 92 PRO A O 1
ATOM 740 N N . LYS A 1 95 ? -16.475 10.699 -22.260 1.00 17.98 93 LYS A N 1
ATOM 741 C CA . LYS A 1 95 ? -17.266 11.069 -21.100 1.00 17.39 93 LYS A CA 1
ATOM 742 C C . LYS A 1 95 ? -17.528 12.571 -21.095 1.00 21.45 93 LYS A C 1
ATOM 743 O O . LYS A 1 95 ? -16.628 13.380 -21.357 1.00 19.21 93 LYS A O 1
ATOM 749 N N . PHE A 1 96 ? -18.777 12.936 -20.804 1.00 17.42 94 PHE A N 1
ATOM 750 C CA . PHE A 1 96 ? -19.209 14.320 -20.671 1.00 17.55 94 PHE A CA 1
ATOM 751 C C . PHE A 1 96 ? -19.944 14.488 -19.345 1.00 17.67 94 PHE A C 1
ATOM 752 O O . PHE A 1 96 ? -20.493 13.534 -18.791 1.00 17.08 94 PHE A O 1
ATOM 760 N N . VAL A 1 97 ? -19.957 15.722 -18.830 1.00 16.10 95 VAL A N 1
ATOM 761 C CA . VAL A 1 97 ? -20.563 15.957 -17.518 1.00 18.00 95 VAL A CA 1
ATOM 762 C C . VAL A 1 97 ? -22.065 15.651 -17.530 1.00 16.62 95 VAL A C 1
ATOM 763 O O . VAL A 1 97 ? -22.634 15.257 -16.498 1.00 16.84 95 VAL A O 1
ATOM 767 N N . PHE A 1 98 ? -22.732 15.823 -18.679 1.00 15.90 96 PHE A N 1
ATOM 768 C CA . PHE A 1 98 ? -24.160 15.589 -18.792 1.00 15.67 96 PHE A CA 1
ATOM 769 C C . PHE A 1 98 ? -24.444 14.543 -19.866 1.00 15.99 96 PHE A C 1
ATOM 770 O O . PHE A 1 98 ? -23.666 14.383 -20.806 1.00 15.48 96 PHE A O 1
ATOM 778 N N . PRO A 1 99 ? -25.544 13.806 -19.742 1.00 14.77 97 PRO A N 1
ATOM 779 C CA . PRO A 1 99 ? -25.934 12.865 -20.796 1.00 14.64 97 PRO A CA 1
ATOM 780 C C . PRO A 1 99 ? -26.300 13.564 -22.095 1.00 15.15 97 PRO A C 1
ATOM 781 O O . PRO A 1 99 ? -26.699 14.728 -22.118 1.00 16.79 97 PRO A O 1
ATOM 785 N N . LEU A 1 100 ? -26.163 12.826 -23.196 1.00 18.24 98 LEU A N 1
ATOM 786 C CA . LEU A 1 100 ? -26.490 13.383 -24.501 1.00 16.05 98 LEU A CA 1
ATOM 787 C C . LEU A 1 100 ? -28.002 13.486 -24.679 1.00 17.60 98 LEU A C 1
ATOM 788 O O . LEU A 1 100 ? -28.777 12.698 -24.120 1.00 16.82 98 LEU A O 1
ATOM 793 N N . ASN A 1 101 ? -28.415 14.465 -25.493 1.00 18.19 99 ASN A N 1
ATOM 794 C CA . ASN A 1 101 ? -29.830 14.714 -25.790 1.00 14.86 99 ASN A CA 1
ATOM 795 C C . ASN A 1 101 ? -30.617 14.987 -24.512 1.00 17.37 99 ASN A C 1
ATOM 796 O O . ASN A 1 101 ? -31.660 14.380 -24.240 1.00 18.20 99 ASN A O 1
ATOM 801 N N . SER A 1 102 ? -30.104 15.924 -23.721 1.00 16.35 100 SER A N 1
ATOM 802 C CA . SER A 1 102 ? -30.672 16.233 -22.425 1.00 15.23 100 SER A CA 1
ATOM 803 C C . SER A 1 102 ? -30.869 17.732 -22.284 1.00 17.48 100 SER A C 1
ATOM 804 O O . SER A 1 102 ? -30.253 18.538 -22.989 1.00 19.98 100 SER A O 1
ATOM 807 N N . LYS A 1 103 ? -31.752 18.090 -21.360 1.00 15.29 101 LYS A N 1
ATOM 808 C CA . LYS A 1 103 ? -31.902 19.462 -20.894 1.00 19.08 101 LYS A CA 1
ATOM 809 C C . LYS A 1 103 ? -31.426 19.546 -19.452 1.00 18.35 101 LYS A C 1
ATOM 810 O O . LYS A 1 103 ? -31.702 18.650 -18.646 1.00 18.38 101 LYS A O 1
ATOM 816 N N . VAL A 1 104 ? -30.723 20.631 -19.118 1.00 15.65 102 VAL A N 1
ATOM 817 C CA . VAL A 1 104 ? -30.085 20.778 -17.815 1.00 16.66 102 VAL A CA 1
ATOM 818 C C . VAL A 1 104 ? -30.897 21.730 -16.948 1.00 20.28 102 VAL A C 1
ATOM 819 O O . VAL A 1 104 ? -31.377 22.770 -17.423 1.00 23.16 102 VAL A O 1
ATOM 823 N N . LYS A 1 105 ? -31.059 21.367 -15.676 1.00 18.17 103 LYS A N 1
ATOM 824 C CA . LYS A 1 105 ? -31.705 22.204 -14.671 1.00 18.64 103 LYS A CA 1
ATOM 825 C C . LYS A 1 105 ? -30.696 22.518 -13.583 1.00 21.74 103 LYS A C 1
ATOM 826 O O . LYS A 1 105 ? -29.987 21.622 -13.116 1.00 18.81 103 LYS A O 1
ATOM 832 N N . VAL A 1 106 ? -30.648 23.777 -13.155 1.00 18.41 104 VAL A N 1
ATOM 833 C CA . VAL A 1 106 ? -29.793 24.178 -12.048 1.00 18.96 104 VAL A CA 1
ATOM 834 C C . VAL A 1 106 ? -30.669 24.628 -10.886 1.00 26.35 104 VAL A C 1
ATOM 835 O O . VAL A 1 106 ? -31.647 25.363 -11.076 1.00 26.12 104 VAL A O 1
ATOM 839 N N . ILE A 1 107 ? -30.321 24.170 -9.685 1.00 19.87 105 ILE A N 1
ATOM 840 C CA . ILE A 1 107 ? -31.030 24.566 -8.471 1.00 25.18 105 ILE A CA 1
ATOM 841 C C . ILE A 1 107 ? -30.770 26.044 -8.208 1.00 25.04 105 ILE A C 1
ATOM 842 O O . ILE A 1 107 ? -29.617 26.465 -8.071 1.00 25.28 105 ILE A O 1
ATOM 847 N N . GLN A 1 108 ? -31.849 26.835 -8.104 1.00 27.98 106 GLN A N 1
ATOM 848 C CA . GLN A 1 108 ? -31.692 28.256 -7.785 1.00 29.41 106 GLN A CA 1
ATOM 849 C C . GLN A 1 108 ? -31.682 28.451 -6.275 1.00 31.03 106 GLN A C 1
ATOM 850 O O . GLN A 1 108 ? -32.579 27.950 -5.590 1.00 35.64 106 GLN A O 1
ATOM 856 N N . PRO A 1 109 ? -30.700 29.164 -5.727 1.00 43.65 107 PRO A N 1
ATOM 857 C CA . PRO A 1 109 ? -30.663 29.366 -4.273 1.00 48.68 107 PRO A CA 1
ATOM 858 C C . PRO A 1 109 ? -31.909 30.090 -3.785 1.00 40.45 107 PRO A C 1
ATOM 859 O O . PRO A 1 109 ? -32.407 31.011 -4.435 1.00 44.99 107 PRO A O 1
ATOM 863 N N . ARG A 1 110 ? -32.421 29.645 -2.640 1.00 42.63 108 ARG A N 1
ATOM 864 C CA . ARG A 1 110 ? -33.561 30.263 -1.979 1.00 41.68 108 ARG A CA 1
ATOM 865 C C . ARG A 1 110 ? -33.084 31.037 -0.759 1.00 48.76 108 ARG A C 1
ATOM 866 O O . ARG A 1 110 ? -32.085 30.677 -0.129 1.00 39.20 108 ARG A O 1
ATOM 874 N N . VAL A 1 111 ? -33.814 32.095 -0.417 1.00 57.13 109 VAL A N 1
ATOM 875 C CA . VAL A 1 111 ? -33.499 32.927 0.740 1.00 58.58 109 VAL A CA 1
ATOM 876 C C . VAL A 1 111 ? -34.679 32.865 1.701 1.00 51.29 109 VAL A C 1
ATOM 877 O O . VAL A 1 111 ? -35.789 33.298 1.365 1.00 59.34 109 VAL A O 1
ATOM 881 N N . GLU A 1 112 ? -34.444 32.316 2.889 1.00 47.73 110 GLU A N 1
ATOM 882 C CA . GLU A 1 112 ? -35.451 32.324 3.941 1.00 52.02 110 GLU A CA 1
ATOM 883 C C . GLU A 1 112 ? -35.648 33.743 4.462 1.00 63.01 110 GLU A C 1
ATOM 884 O O . GLU A 1 112 ? -34.683 34.405 4.856 1.00 57.07 110 GLU A O 1
ATOM 890 N N . LYS A 1 113 ? -36.901 34.216 4.454 1.00 65.72 111 LYS A N 1
ATOM 891 C CA . LYS A 1 113 ? -37.211 35.496 5.089 1.00 73.46 111 LYS A CA 1
ATOM 892 C C . LYS A 1 113 ? -36.755 35.500 6.541 1.00 69.43 111 LYS A C 1
ATOM 893 O O . LYS A 1 113 ? -36.276 36.519 7.055 1.00 64.40 111 LYS A O 1
ATOM 899 N N . LYS A 1 114 ? -36.902 34.360 7.210 1.00 71.58 112 LYS A N 1
ATOM 900 C CA . LYS A 1 114 ? -36.524 34.162 8.603 1.00 62.41 112 LYS A CA 1
ATOM 901 C C . LYS A 1 114 ? -35.622 32.936 8.650 1.00 66.87 112 LYS A C 1
ATOM 902 O O . LYS A 1 114 ? -36.082 31.818 8.395 1.00 63.77 112 LYS A O 1
ATOM 908 N N . LYS A 1 115 ? -34.346 33.140 8.963 1.00 59.87 113 LYS A N 1
ATOM 909 C CA . LYS A 1 115 ? -33.384 32.044 8.943 1.00 50.76 113 LYS A CA 1
ATOM 910 C C . LYS A 1 115 ? -33.736 31.013 10.010 1.00 55.07 113 LYS A C 1
ATOM 911 O O . LYS A 1 115 ? -33.811 31.338 11.199 1.00 61.40 113 LYS A O 1
ATOM 917 N N . THR A 1 116 ? -33.964 29.773 9.581 1.00 41.14 114 THR A N 1
ATOM 918 C CA . THR A 1 116 ? -34.104 28.658 10.508 1.00 45.23 114 THR A CA 1
ATOM 919 C C . THR A 1 116 ? -32.721 28.173 10.921 1.00 46.23 114 THR A C 1
ATOM 920 O O . THR A 1 116 ? -31.786 28.171 10.118 1.00 52.40 114 THR A O 1
ATOM 924 N N . GLU A 1 117 ? -32.586 27.775 12.181 1.00 47.47 115 GLU A N 1
ATOM 925 C CA . GLU A 1 117 ? -31.305 27.281 12.655 1.00 37.92 115 GLU A CA 1
ATOM 926 C C . GLU A 1 117 ? -31.100 25.828 12.235 1.00 45.44 115 GLU A C 1
ATOM 927 O O . GLU A 1 117 ? -32.047 25.106 11.908 1.00 45.64 115 GLU A O 1
ATOM 933 N N . GLY A 1 118 ? -29.838 25.407 12.236 1.00 40.75 116 GLY A N 1
ATOM 934 C CA . GLY A 1 118 ? -29.519 24.010 12.034 1.00 37.19 116 GLY A CA 1
ATOM 935 C C . GLY A 1 118 ? -29.777 23.515 10.615 1.00 34.35 116 GLY A C 1
ATOM 936 O O . GLY A 1 118 ? -29.800 24.276 9.638 1.00 32.54 116 GLY A O 1
ATOM 937 N N . PHE A 1 119 ? -29.995 22.199 10.521 1.00 33.77 117 PHE A N 1
ATOM 938 C CA . PHE A 1 119 ? -30.100 21.558 9.214 1.00 26.64 117 PHE A CA 1
ATOM 939 C C . PHE A 1 119 ? -31.245 22.133 8.387 1.00 30.69 117 PHE A C 1
ATOM 940 O O . PHE A 1 119 ? -31.116 22.285 7.170 1.00 26.15 117 PHE A O 1
ATOM 948 N N . MET A 1 120 ? -32.379 22.449 9.021 1.00 34.00 118 MET A N 1
ATOM 949 C CA . MET A 1 120 ? -33.520 22.936 8.250 1.00 31.41 118 MET A CA 1
ATOM 950 C C . MET A 1 120 ? -33.209 24.251 7.545 1.00 27.45 118 MET A C 1
ATOM 951 O O . MET A 1 120 ? -33.699 24.492 6.436 1.00 28.52 118 MET A O 1
ATOM 956 N N . GLY A 1 121 ? -32.391 25.113 8.155 1.00 26.43 119 GLY A N 1
ATOM 957 C CA . GLY A 1 121 ? -31.989 26.324 7.464 1.00 33.68 119 GLY A CA 1
ATOM 958 C C . GLY A 1 121 ? -31.135 26.034 6.244 1.00 29.68 119 GLY A C 1
ATOM 959 O O . GLY A 1 121 ? -31.264 26.693 5.209 1.00 28.17 119 GLY A O 1
ATOM 960 N N . ARG A 1 122 ? -30.267 25.028 6.343 1.00 29.63 120 ARG A N 1
ATOM 961 C CA . ARG A 1 122 ? -29.424 24.674 5.207 1.00 30.51 120 ARG A CA 1
ATOM 962 C C . ARG A 1 122 ? -30.258 24.105 4.061 1.00 25.09 120 ARG A C 1
ATOM 963 O O . ARG A 1 122 ? -30.126 24.538 2.908 1.00 25.66 120 ARG A O 1
ATOM 971 N N . ILE A 1 123 ? -31.143 23.151 4.361 1.00 25.68 121 ILE A N 1
ATOM 972 C CA . ILE A 1 123 ? -31.903 22.524 3.283 1.00 23.03 121 ILE A CA 1
ATOM 973 C C . ILE A 1 123 ? -32.945 23.488 2.724 1.00 27.99 121 ILE A C 1
ATOM 974 O O . ILE A 1 123 ? -33.250 23.450 1.525 1.00 25.78 121 ILE A O 1
ATOM 979 N N . ARG A 1 124 ? -33.464 24.409 3.548 1.00 25.47 122 ARG A N 1
ATOM 980 C CA . ARG A 1 124 ? -34.446 25.358 3.028 1.00 31.14 122 ARG A CA 1
ATOM 981 C C . ARG A 1 124 ? -33.819 26.433 2.154 1.00 29.77 122 ARG A C 1
ATOM 982 O O . ARG A 1 124 ? -34.555 27.165 1.483 1.00 32.44 122 ARG A O 1
ATOM 990 N N . SER A 1 125 ? -32.488 26.537 2.132 1.00 24.27 123 SER A N 1
ATOM 991 C CA . SER A 1 125 ? -31.809 27.331 1.120 1.00 26.10 123 SER A CA 1
ATOM 992 C C . SER A 1 125 ? -31.754 26.631 -0.232 1.00 35.05 123 SER A C 1
ATOM 993 O O . SER A 1 125 ? -31.350 27.253 -1.222 1.00 25.20 123 SER A O 1
ATOM 996 N N . VAL A 1 126 ? -32.162 25.367 -0.295 1.00 31.82 124 VAL A N 1
ATOM 997 C CA . VAL A 1 126 ? -32.177 24.593 -1.530 1.00 29.40 124 VAL A CA 1
ATOM 998 C C . VAL A 1 126 ? -33.601 24.319 -1.991 1.00 24.30 124 VAL A C 1
ATOM 999 O O . VAL A 1 126 ? -33.948 24.557 -3.149 1.00 29.80 124 VAL A O 1
ATOM 1003 N N . TYR A 1 127 ? -34.439 23.826 -1.087 1.00 23.90 125 TYR A N 1
ATOM 1004 C CA . TYR A 1 127 ? -35.785 23.370 -1.374 1.00 33.02 125 TYR A CA 1
ATOM 1005 C C . TYR A 1 127 ? -36.777 23.981 -0.393 1.00 34.02 125 TYR A C 1
ATOM 1006 O O . TYR A 1 127 ? -36.507 24.029 0.813 1.00 31.88 125 TYR A O 1
ATOM 1015 N N . PRO A 1 128 ? -37.952 24.389 -0.879 1.00 35.38 126 PRO A N 1
ATOM 1016 C CA . PRO A 1 128 ? -39.006 24.861 0.032 1.00 43.10 126 PRO A CA 1
ATOM 1017 C C . PRO A 1 128 ? -39.639 23.719 0.811 1.00 39.69 126 PRO A C 1
ATOM 1018 O O . PRO A 1 128 ? -40.822 23.419 0.631 1.00 51.82 126 PRO A O 1
ATOM 1022 N N . VAL A 1 129 ? -38.868 23.070 1.674 1.00 33.14 127 VAL A N 1
ATOM 1023 C CA . VAL A 1 129 ? -39.358 21.936 2.440 1.00 24.59 127 VAL A CA 1
ATOM 1024 C C . VAL A 1 129 ? -39.595 22.375 3.872 1.00 38.65 127 VAL A C 1
ATOM 1025 O O . VAL A 1 129 ? -38.874 23.217 4.417 1.00 38.25 127 VAL A O 1
ATOM 1029 N N . ALA A 1 130 ? -40.613 21.785 4.488 1.00 40.91 128 ALA A N 1
ATOM 1030 C CA . ALA A 1 130 ? -40.934 22.070 5.876 1.00 44.30 128 ALA A CA 1
ATOM 1031 C C . ALA A 1 130 ? -40.321 21.071 6.844 1.00 37.95 128 ALA A C 1
ATOM 1032 O O . ALA A 1 130 ? -40.339 21.318 8.054 1.00 39.53 128 ALA A O 1
ATOM 1034 N N . SER A 1 131 ? -39.768 19.964 6.354 1.00 36.14 129 SER A N 1
ATOM 1035 C CA . SER A 1 131 ? -39.214 18.927 7.205 1.00 30.44 129 SER A CA 1
ATOM 1036 C C . SER A 1 131 ? -38.259 18.078 6.382 1.00 35.58 129 SER A C 1
ATOM 1037 O O . SER A 1 131 ? -38.341 18.087 5.139 1.00 34.83 129 SER A O 1
ATOM 1040 N N . PRO A 1 132 ? -37.339 17.342 7.011 1.00 30.42 130 PRO A N 1
ATOM 1041 C CA . PRO A 1 132 ? -36.370 16.563 6.228 1.00 29.06 130 PRO A CA 1
ATOM 1042 C C . PRO A 1 132 ? -37.017 15.470 5.398 1.00 42.56 130 PRO A C 1
ATOM 1043 O O . PRO A 1 132 ? -36.510 15.142 4.319 1.00 31.77 130 PRO A O 1
ATOM 1047 N N . GLN A 1 133 ? -38.133 14.912 5.857 1.00 35.81 131 GLN A N 1
ATOM 1048 C CA . GLN A 1 133 ? -38.757 13.798 5.161 1.00 30.56 131 GLN A CA 1
ATOM 1049 C C . GLN A 1 133 ? -39.459 14.217 3.881 1.00 25.24 131 GLN A C 1
ATOM 1050 O O . GLN A 1 133 ? -39.826 13.343 3.085 1.00 29.94 131 GLN A O 1
ATOM 1056 N N . GLU A 1 134 ? -39.649 15.518 3.652 1.00 27.52 132 GLU A N 1
ATOM 1057 C CA . GLU A 1 134 ? -40.110 15.966 2.346 1.00 26.77 132 GLU A CA 1
ATOM 1058 C C . GLU A 1 134 ? -39.033 15.811 1.279 1.00 27.94 132 GLU A C 1
ATOM 1059 O O . GLU A 1 134 ? -39.325 15.997 0.093 1.00 29.03 132 GLU A O 1
ATOM 1065 N N . CYS A 1 135 ? -37.799 15.503 1.673 1.00 24.63 133 CYS A N 1
ATOM 1066 C CA . CYS A 1 135 ? -36.732 15.267 0.710 1.00 24.50 133 CYS A CA 1
ATOM 1067 C C . CYS A 1 135 ? -36.810 13.833 0.219 1.00 22.30 133 CYS A C 1
ATOM 1068 O O . CYS A 1 135 ? -37.082 12.915 0.997 1.00 25.93 133 CYS A O 1
ATOM 1071 N N . ASN A 1 136 ? -36.520 13.634 -1.063 1.00 19.08 134 ASN A N 1
ATOM 1072 C CA . ASN A 1 136 ? -36.633 12.315 -1.675 1.00 18.91 134 ASN A CA 1
ATOM 1073 C C . ASN A 1 136 ? -35.252 11.828 -2.096 1.00 19.60 134 ASN A C 1
ATOM 1074 O O . ASN A 1 136 ? -34.564 12.500 -2.867 1.00 20.01 134 ASN A O 1
ATOM 1079 N N . ASN A 1 137 ? -34.846 10.678 -1.558 1.00 19.28 135 ASN A N 1
ATOM 1080 C CA . ASN A 1 137 ? -33.537 10.109 -1.857 1.00 17.56 135 ASN A CA 1
ATOM 1081 C C . ASN A 1 137 ? -33.511 9.575 -3.286 1.00 21.41 135 ASN A C 1
ATOM 1082 O O . ASN A 1 137 ? -34.451 8.907 -3.730 1.00 22.48 135 ASN A O 1
ATOM 1087 N N . MET A 1 138 ? -32.428 9.870 -4.005 1.00 17.43 136 MET A N 1
ATOM 1088 C CA . MET A 1 138 ? -32.265 9.409 -5.375 1.00 17.14 136 MET A CA 1
ATOM 1089 C C . MET A 1 138 ? -31.791 7.960 -5.412 1.00 18.37 136 MET A C 1
ATOM 1090 O O . MET A 1 138 ? -31.253 7.432 -4.438 1.00 19.58 136 MET A O 1
ATOM 1095 N N . HIS A 1 139 ? -31.975 7.320 -6.571 1.00 16.11 137 HIS A N 1
ATOM 1096 C CA . HIS A 1 139 ? -31.514 5.949 -6.785 1.00 15.79 137 HIS A CA 1
ATOM 1097 C C . HIS A 1 139 ? -30.399 6.001 -7.815 1.00 19.07 137 HIS A C 1
ATOM 1098 O O . HIS A 1 139 ? -30.667 6.170 -9.008 1.00 18.37 137 HIS A O 1
ATOM 1105 N N . LEU A 1 140 ? -29.157 5.871 -7.343 1.00 14.69 138 LEU A N 1
ATOM 1106 C CA . LEU A 1 140 ? -27.978 5.886 -8.188 1.00 14.32 138 LEU A CA 1
ATOM 1107 C C . LEU A 1 140 ? -27.601 4.460 -8.567 1.00 14.13 138 LEU A C 1
ATOM 1108 O O . LEU A 1 140 ? -27.811 3.522 -7.792 1.00 15.67 138 LEU A O 1
ATOM 1113 N N . SER A 1 141 ? -27.049 4.299 -9.767 1.00 15.53 139 SER A N 1
ATOM 1114 C CA . SER A 1 141 ? -26.602 2.978 -10.215 1.00 14.24 139 SER A CA 1
ATOM 1115 C C . SER A 1 141 ? -25.394 3.105 -11.119 1.00 18.17 139 SER A C 1
ATOM 1116 O O . SER A 1 141 ? -25.214 4.107 -11.812 1.00 15.91 139 SER A O 1
ATOM 1119 N N . THR A 1 142 ? -24.574 2.064 -11.130 1.00 16.86 140 THR A N 1
ATOM 1120 C CA . THR A 1 142 ? -23.454 2.029 -12.053 1.00 14.94 140 THR A CA 1
ATOM 1121 C C . THR A 1 142 ? -23.364 0.651 -12.693 1.00 16.85 140 THR A C 1
ATOM 1122 O O . THR A 1 142 ? -23.637 -0.363 -12.043 1.00 16.11 140 THR A O 1
ATOM 1126 N N . LEU A 1 143 ? -23.039 0.626 -13.986 1.00 15.68 141 LEU A N 1
ATOM 1127 C CA . LEU A 1 143 ? -22.868 -0.623 -14.729 1.00 13.10 141 LEU A CA 1
ATOM 1128 C C . LEU A 1 143 ? -21.414 -1.042 -14.529 1.00 17.02 141 LEU A C 1
ATOM 1129 O O . LEU A 1 143 ? -20.497 -0.437 -15.094 1.00 17.35 141 LEU A O 1
ATOM 1134 N N . MET A 1 144 ? -21.183 -2.046 -13.684 1.00 15.34 142 MET A N 1
ATOM 1135 C CA . MET A 1 144 ? -19.804 -2.352 -13.339 1.00 17.54 142 MET A CA 1
ATOM 1136 C C . MET A 1 144 ? -19.664 -3.804 -12.917 1.00 16.68 142 MET A C 1
ATOM 1137 O O . MET A 1 144 ? -20.641 -4.491 -12.601 1.00 16.99 142 MET A O 1
ATOM 1142 N N . LYS A 1 145 ? -18.414 -4.255 -12.957 1.00 18.48 143 LYS A N 1
ATOM 1143 C CA . LYS A 1 145 ? -18.067 -5.624 -12.615 1.00 16.69 143 LYS A CA 1
ATOM 1144 C C . LYS A 1 145 ? -18.169 -5.847 -11.114 1.00 16.76 143 LYS A C 1
ATOM 1145 O O . LYS A 1 145 ? -17.853 -4.967 -10.305 1.00 18.64 143 LYS A O 1
ATOM 1151 N N . CYS A 1 146 ? -18.633 -7.030 -10.744 1.00 16.18 144 CYS A N 1
ATOM 1152 C CA . CYS A 1 146 ? -18.634 -7.479 -9.364 1.00 17.48 144 CYS A CA 1
ATOM 1153 C C . CYS A 1 146 ? -17.413 -8.362 -9.159 1.00 18.21 144 CYS A C 1
ATOM 1154 O O . CYS A 1 146 ? -17.183 -9.283 -9.939 1.00 20.13 144 CYS A O 1
ATOM 1157 N N . ASN A 1 147 ? -16.634 -8.068 -8.114 1.00 21.40 145 ASN A N 1
ATOM 1158 C CA . ASN A 1 147 ? -15.397 -8.805 -7.878 1.00 23.37 145 ASN A CA 1
ATOM 1159 C C . ASN A 1 147 ? -15.650 -10.231 -7.411 1.00 26.23 145 ASN A C 1
ATOM 1160 O O . ASN A 1 147 ? -14.735 -11.062 -7.482 1.00 26.84 145 ASN A O 1
ATOM 1165 N N . HIS A 1 148 ? -16.860 -10.536 -6.937 1.00 16.12 146 HIS A N 1
ATOM 1166 C CA . HIS A 1 148 ? -17.161 -11.873 -6.447 1.00 19.71 146 HIS A CA 1
ATOM 1167 C C . HIS A 1 148 ? -17.669 -12.792 -7.550 1.00 22.38 146 HIS A C 1
ATOM 1168 O O . HIS A 1 148 ? -17.221 -13.935 -7.648 1.00 20.05 146 HIS A O 1
ATOM 1175 N N . CYS A 1 149 ? -18.586 -12.325 -8.401 1.00 14.83 147 CYS A N 1
ATOM 1176 C CA . CYS A 1 149 ? -19.206 -13.202 -9.392 1.00 16.49 147 CYS A CA 1
ATOM 1177 C C . CYS A 1 149 ? -18.801 -12.865 -10.819 1.00 15.48 147 CYS A C 1
ATOM 1178 O O . CYS A 1 149 ? -19.205 -13.576 -11.754 1.00 18.46 147 CYS A O 1
ATOM 1181 N N . ASP A 1 150 ? -17.998 -11.821 -11.003 1.00 17.78 148 ASP A N 1
ATOM 1182 C CA . ASP A 1 150 ? -17.392 -11.376 -12.252 1.00 17.91 148 ASP A CA 1
ATOM 1183 C C . ASP A 1 150 ? -18.397 -10.829 -13.258 1.00 22.84 148 ASP A C 1
ATOM 1184 O O . ASP A 1 150 ? -17.977 -10.417 -14.344 1.00 25.02 148 A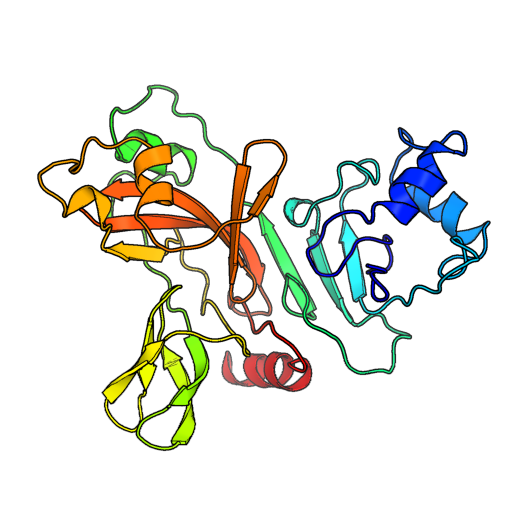SP A O 1
ATOM 1189 N N . GLU A 1 151 ? -19.693 -10.793 -12.941 1.00 18.42 149 GLU A N 1
ATOM 1190 C CA . GLU A 1 151 ? -20.669 -10.243 -13.874 1.00 19.89 149 GLU A CA 1
ATOM 1191 C C . GLU A 1 151 ? -20.609 -8.724 -13.876 1.00 18.04 149 GLU A C 1
ATOM 1192 O O . GLU A 1 151 ? -20.359 -8.088 -12.850 1.00 18.44 149 GLU A O 1
ATOM 1198 N N . VAL A 1 152 ? -20.836 -8.147 -15.053 1.00 17.77 150 VAL A N 1
ATOM 1199 C CA . VAL A 1 152 ? -21.017 -6.707 -15.207 1.00 15.55 150 VAL A CA 1
ATOM 1200 C C . VAL A 1 152 ? -22.519 -6.451 -15.257 1.00 13.55 150 VAL A C 1
ATOM 1201 O O . VAL A 1 152 ? -23.220 -6.995 -16.119 1.00 18.96 150 VAL A O 1
ATOM 1205 N N . SER A 1 153 ? -23.025 -5.660 -14.3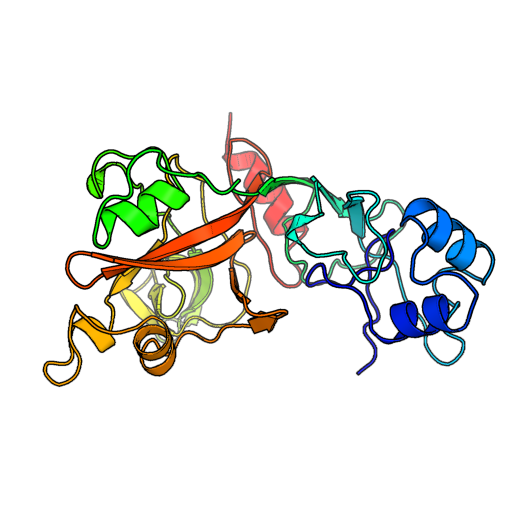09 1.00 16.26 151 SER A N 1
ATOM 1206 C CA . SER A 1 153 ? -24.458 -5.422 -14.205 1.00 15.90 151 SER A CA 1
ATOM 1207 C C . SER A 1 153 ? -24.689 -4.057 -13.576 1.00 14.26 151 SER A C 1
ATOM 1208 O O . SER A 1 153 ? -23.764 -3.420 -13.061 1.00 14.32 151 SER A O 1
ATOM 1211 N N . TRP A 1 154 ? -25.940 -3.612 -13.615 1.00 13.64 152 TRP A N 1
ATOM 1212 C CA . TRP A 1 154 ? -26.308 -2.349 -12.979 1.00 14.42 152 TRP A CA 1
ATOM 1213 C C . TRP A 1 154 ? -26.397 -2.572 -11.480 1.00 15.97 152 TRP A C 1
ATOM 1214 O O . TRP A 1 154 ? -27.312 -3.263 -11.007 1.00 15.79 152 TRP A O 1
ATOM 1225 N N . GLN A 1 155 ? -25.445 -1.999 -10.737 1.00 14.59 153 GLN A N 1
ATOM 1226 C CA . GLN A 1 155 ? -25.384 -2.120 -9.282 1.00 14.18 153 GLN A CA 1
ATOM 1227 C C . GLN A 1 155 ? -25.874 -0.820 -8.656 1.00 17.31 153 GLN A C 1
ATOM 1228 O O . GLN A 1 155 ? -25.319 0.250 -8.935 1.00 17.70 153 GLN A O 1
ATOM 1234 N N . THR A 1 156 ? -26.893 -0.908 -7.808 1.00 14.78 154 THR A N 1
ATOM 1235 C CA . THR A 1 156 ? -27.320 0.255 -7.036 1.00 14.74 154 THR A CA 1
ATOM 1236 C C . THR A 1 156 ? -26.177 0.687 -6.127 1.00 16.35 154 THR A C 1
ATOM 1237 O O . THR A 1 156 ? -25.465 -0.152 -5.572 1.00 15.48 154 THR A O 1
ATOM 1241 N N . CYS A 1 157 ? -25.975 1.998 -5.997 1.00 14.67 155 CYS A N 1
ATOM 1242 C CA . CYS A 1 157 ? -24.767 2.473 -5.338 1.00 17.44 155 CYS A CA 1
ATOM 1243 C C . CYS A 1 157 ? -25.016 3.829 -4.701 1.00 18.06 155 CYS A C 1
ATOM 1244 O O . CYS A 1 157 ? -26.015 4.495 -4.977 1.00 17.69 155 CYS A O 1
ATOM 1247 N N . ASP A 1 158 ? -24.111 4.205 -3.800 1.00 17.98 156 ASP A N 1
ATOM 1248 C CA . ASP A 1 158 ? -23.961 5.623 -3.499 1.00 19.64 156 ASP A CA 1
ATOM 1249 C C . ASP A 1 158 ? -22.652 6.093 -4.142 1.00 17.01 156 ASP A C 1
ATOM 1250 O O . ASP A 1 158 ? -22.183 5.512 -5.121 1.00 20.72 156 ASP A O 1
ATOM 1255 N N . PHE A 1 159 ? -22.056 7.160 -3.606 1.00 18.88 157 PHE A N 1
ATOM 1256 C CA . PHE A 1 159 ? -20.817 7.592 -4.236 1.00 17.35 157 PHE A CA 1
ATOM 1257 C C . PHE A 1 159 ? -19.659 6.628 -3.996 1.00 22.13 157 PHE A C 1
ATOM 1258 O O . PHE A 1 159 ? -18.674 6.676 -4.740 1.00 24.62 157 PHE A O 1
ATOM 1266 N N . LEU A 1 160 ? -19.751 5.754 -2.994 1.00 19.24 158 LEU A N 1
ATOM 1267 C CA . LEU A 1 160 ? -18.605 4.950 -2.577 1.00 18.76 158 LEU A CA 1
ATOM 1268 C C . LEU A 1 160 ? -18.794 3.454 -2.770 1.00 19.97 158 LEU A C 1
ATOM 1269 O O . LEU A 1 160 ? -17.849 2.770 -3.164 1.00 21.21 158 LEU A O 1
ATOM 1274 N N . LYS A 1 161 ? -19.979 2.932 -2.473 1.00 19.44 159 LYS A N 1
ATOM 1275 C CA . LYS A 1 161 ? -20.222 1.495 -2.441 1.00 22.66 159 LYS A CA 1
ATOM 1276 C C . LYS A 1 161 ? -21.392 1.125 -3.336 1.00 18.14 159 LYS A C 1
ATOM 1277 O O . LYS A 1 161 ? -22.401 1.837 -3.387 1.00 19.46 159 LYS A O 1
ATOM 1283 N N . ALA A 1 162 ? -21.265 -0.014 -4.017 1.00 16.49 160 ALA A N 1
ATOM 1284 C CA . ALA A 1 162 ? -22.332 -0.548 -4.854 1.00 14.94 160 ALA A CA 1
ATOM 1285 C C . ALA A 1 162 ? -22.637 -1.977 -4.424 1.00 17.15 160 ALA A C 1
ATOM 1286 O O . ALA A 1 162 ? -21.798 -2.650 -3.827 1.00 20.72 160 ALA A O 1
ATOM 1288 N N . THR A 1 163 ? -23.837 -2.455 -4.750 1.00 16.31 161 THR A N 1
ATOM 1289 C CA . THR A 1 163 ? -24.231 -3.812 -4.373 1.00 15.48 161 THR A CA 1
ATOM 1290 C C . THR A 1 163 ? -24.628 -4.597 -5.613 1.00 16.44 161 THR A C 1
ATOM 1291 O O . THR A 1 163 ? -25.406 -4.111 -6.436 1.00 17.01 161 THR A O 1
ATOM 1295 N N . CYS A 1 164 ? -24.085 -5.812 -5.745 1.00 14.99 162 CYS A N 1
ATOM 1296 C CA . CYS A 1 164 ? -24.338 -6.627 -6.924 1.00 14.32 162 CYS A CA 1
ATOM 1297 C C . CYS A 1 164 ? -25.670 -7.337 -6.774 1.00 18.25 162 CYS A C 1
ATOM 1298 O O . CYS A 1 164 ? -25.915 -8.000 -5.764 1.00 15.53 162 CYS A O 1
ATOM 1301 N N . GLU A 1 165 ? -26.530 -7.206 -7.781 1.00 18.25 163 GLU A N 1
ATOM 1302 C CA . GLU A 1 165 ? -27.820 -7.879 -7.731 1.00 17.41 163 GLU A CA 1
ATOM 1303 C C . GLU A 1 165 ? -27.740 -9.364 -8.066 1.00 19.40 163 GLU A C 1
ATOM 1304 O O . GLU A 1 165 ? -28.745 -10.057 -7.902 1.00 24.06 163 GLU A O 1
ATOM 1310 N N . HIS A 1 166 ? -26.593 -9.860 -8.548 1.00 17.40 164 HIS A N 1
ATOM 1311 C CA . HIS A 1 166 ? -26.479 -11.282 -8.868 1.00 15.20 164 HIS A CA 1
ATOM 1312 C C . HIS A 1 166 ? -26.124 -12.106 -7.641 1.00 18.30 164 HIS A C 1
ATOM 1313 O O . HIS A 1 166 ? -26.586 -13.244 -7.506 1.00 18.46 164 HIS A O 1
ATOM 1320 N N . CYS A 1 167 ? -25.301 -11.552 -6.745 1.00 17.15 165 CYS A N 1
ATOM 1321 C CA . CYS A 1 167 ? -24.734 -12.327 -5.641 1.00 16.45 165 CYS A CA 1
ATOM 1322 C C . CYS A 1 167 ? -24.787 -11.630 -4.291 1.00 17.97 165 CYS A C 1
ATOM 1323 O O . CYS A 1 167 ? -24.436 -12.259 -3.288 1.00 19.10 165 CYS A O 1
ATOM 1326 N N . GLY A 1 168 ? -25.180 -10.362 -4.224 1.00 15.49 166 GLY A N 1
ATOM 1327 C CA . GLY A 1 168 ? -25.309 -9.647 -2.970 1.00 18.26 166 GLY A CA 1
ATOM 1328 C C . GLY A 1 168 ? -24.032 -9.005 -2.479 1.00 15.60 166 GLY A C 1
ATOM 1329 O O . GLY A 1 168 ? -24.044 -8.370 -1.414 1.00 19.93 166 GLY A O 1
ATOM 1330 N N . THR A 1 169 ? -22.936 -9.138 -3.223 1.00 18.35 167 THR A N 1
ATOM 1331 C CA . THR A 1 169 ? -21.651 -8.610 -2.784 1.00 18.96 167 THR A CA 1
ATOM 1332 C C . THR A 1 169 ? -21.595 -7.093 -2.918 1.00 17.70 167 THR A C 1
ATOM 1333 O O . THR A 1 169 ? -21.979 -6.527 -3.945 1.00 17.10 167 THR A O 1
ATOM 1337 N N . GLU A 1 170 ? -21.085 -6.445 -1.871 1.00 17.48 168 GLU A N 1
ATOM 1338 C CA . GLU A 1 170 ? -20.740 -5.032 -1.936 1.00 21.04 168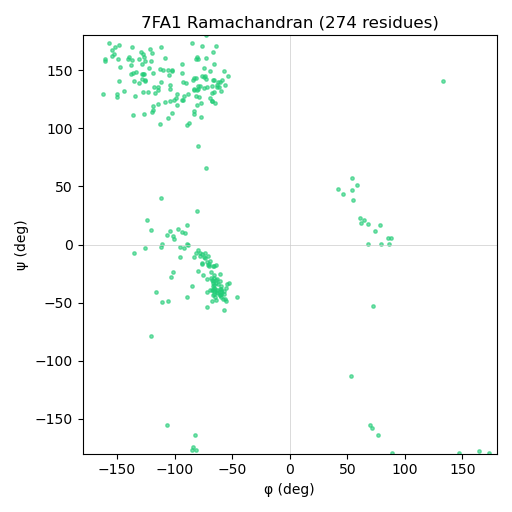 GLU A CA 1
ATOM 1339 C C . GLU A 1 170 ? -19.395 -4.838 -2.632 1.00 23.84 168 GLU A C 1
ATOM 1340 O O . GLU A 1 170 ? -18.415 -5.536 -2.349 1.00 23.64 168 GLU A O 1
ATOM 1346 N N . ASN A 1 171 ? -19.351 -3.880 -3.547 1.00 19.04 169 ASN A N 1
ATOM 1347 C CA . ASN A 1 171 ? -18.164 -3.562 -4.325 1.00 17.67 169 ASN A CA 1
ATOM 1348 C C . ASN A 1 171 ? -17.890 -2.070 -4.210 1.00 20.34 169 ASN A C 1
ATOM 1349 O O . ASN A 1 171 ? -18.826 -1.270 -4.185 1.00 21.04 169 ASN A O 1
ATOM 1354 N N . LEU A 1 172 ? -16.613 -1.698 -4.136 1.00 22.68 170 LEU A N 1
ATOM 1355 C CA . LEU A 1 172 ? -16.256 -0.287 -4.241 1.00 20.35 170 LEU A CA 1
ATOM 1356 C C . LEU A 1 172 ? -16.644 0.243 -5.617 1.00 20.32 170 LEU A C 1
ATOM 1357 O O . LEU A 1 172 ? -16.415 -0.405 -6.641 1.00 22.42 170 LEU A O 1
ATOM 1362 N N . VAL A 1 173 ? -17.240 1.432 -5.640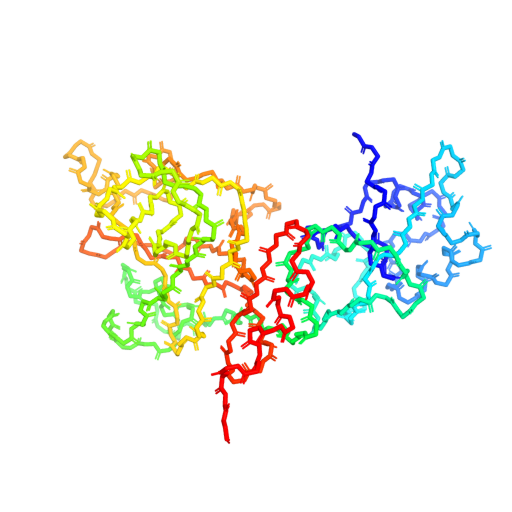 1.00 24.73 171 VAL A N 1
ATOM 1363 C CA . VAL A 1 173 ? -17.618 2.041 -6.906 1.00 22.47 171 VAL A CA 1
ATOM 1364 C C . VAL A 1 173 ? -16.365 2.408 -7.690 1.00 25.13 171 VAL A C 1
ATOM 1365 O O . VAL A 1 173 ? -15.437 3.028 -7.155 1.00 30.87 171 VAL A O 1
ATOM 1369 N N . ILE A 1 174 ? -16.331 2.011 -8.957 1.00 22.33 172 ILE A N 1
ATOM 1370 C CA . ILE A 1 174 ? -15.263 2.363 -9.878 1.00 28.44 172 ILE A CA 1
ATOM 1371 C C . ILE A 1 174 ? -15.884 3.105 -11.054 1.00 29.23 172 ILE A C 1
ATOM 1372 O O . ILE A 1 174 ? -17.102 3.125 -11.232 1.00 24.74 172 ILE A O 1
ATOM 1377 N N . GLU A 1 175 ? -15.022 3.710 -11.865 1.00 28.96 173 GLU A N 1
ATOM 1378 C CA . GLU A 1 175 ? -15.479 4.455 -13.031 1.00 31.57 173 GLU A CA 1
ATOM 1379 C C . GLU A 1 175 ? -16.177 3.530 -14.026 1.00 30.25 173 GLU A C 1
ATOM 1380 O O . GLU A 1 175 ? -15.729 2.411 -14.288 1.00 31.79 173 GLU A O 1
ATOM 1386 N N . GLY A 1 176 ? -17.301 3.997 -14.567 1.00 26.21 174 GLY A N 1
ATOM 1387 C CA . GLY A 1 176 ? -18.087 3.237 -15.510 1.00 22.49 174 GLY A CA 1
ATOM 1388 C C . GLY A 1 176 ? -19.376 3.986 -15.787 1.00 16.23 174 GLY A C 1
ATOM 1389 O O . GLY A 1 176 ? -19.598 5.071 -15.241 1.00 19.46 174 GLY A O 1
ATOM 1390 N N . PRO A 1 177 ? -20.249 3.430 -16.625 1.00 16.93 175 PRO A N 1
ATOM 1391 C CA . PRO A 1 177 ? -21.528 4.107 -16.892 1.00 17.40 175 PRO A CA 1
ATOM 1392 C C . PRO A 1 177 ? -22.310 4.281 -15.600 1.00 18.20 175 PRO A C 1
ATOM 1393 O O . PRO A 1 177 ? -22.441 3.344 -14.804 1.00 17.88 175 PRO A O 1
ATOM 1397 N N . THR A 1 178 ? -22.819 5.496 -15.384 1.00 15.19 176 THR A N 1
ATOM 1398 C CA . THR A 1 178 ? -23.529 5.830 -14.160 1.00 14.19 176 THR A CA 1
ATOM 1399 C C . THR A 1 178 ? -24.814 6.575 -14.487 1.00 15.80 176 THR A C 1
ATOM 1400 O O . THR A 1 178 ? -24.887 7.318 -15.472 1.00 16.24 176 THR A O 1
ATOM 1404 N N . THR A 1 179 ? -25.817 6.374 -13.638 1.00 14.79 177 THR A N 1
ATOM 1405 C CA . THR A 1 179 ? -27.055 7.130 -13.708 1.00 14.22 177 THR A CA 1
ATOM 1406 C C . THR A 1 179 ? -27.480 7.507 -12.300 1.00 13.66 177 THR A C 1
ATOM 1407 O O . THR A 1 179 ? -27.118 6.840 -11.327 1.00 14.13 177 THR A O 1
ATOM 1411 N N . CYS A 1 180 ? -28.240 8.605 -12.201 1.00 15.52 178 CYS A N 1
ATOM 1412 C CA . CYS A 1 180 ? -28.868 8.998 -10.950 1.00 14.31 178 CYS A CA 1
ATOM 1413 C C . CYS A 1 180 ? -30.357 8.689 -10.916 1.00 14.86 178 CYS A C 1
ATOM 1414 O O . CYS A 1 180 ? -31.055 9.159 -10.008 1.00 18.96 178 CYS A O 1
ATOM 1417 N N . GLY A 1 181 ? -30.861 7.902 -11.880 1.00 13.67 179 GLY A N 1
ATOM 1418 C CA . GLY A 1 181 ? -32.261 7.528 -11.889 1.00 16.30 179 GLY A CA 1
ATOM 1419 C C . GLY A 1 181 ? -33.140 8.717 -12.254 1.00 16.74 179 GLY A C 1
ATOM 1420 O O . GLY A 1 181 ? -32.713 9.678 -12.897 1.00 15.64 179 GLY A O 1
ATOM 1421 N N . TYR A 1 182 ? -34.406 8.623 -11.858 1.00 14.73 180 TYR A N 1
ATOM 1422 C CA . TYR A 1 182 ? -35.315 9.742 -12.040 1.00 13.75 180 TYR A CA 1
ATOM 1423 C C . TYR A 1 182 ? -34.980 10.838 -11.045 1.00 12.58 180 TYR A C 1
ATOM 1424 O O . TYR A 1 182 ? -34.599 10.558 -9.911 1.00 18.43 180 TYR A O 1
ATOM 1433 N N . LEU A 1 183 ? -35.151 12.099 -11.469 1.00 14.08 181 LEU A N 1
ATOM 1434 C CA . LEU A 1 183 ? -34.949 13.212 -10.544 1.00 17.25 181 LEU A CA 1
ATOM 1435 C C . LEU A 1 183 ? -36.206 13.435 -9.714 1.00 16.16 181 LEU A C 1
ATOM 1436 O O . LEU A 1 183 ? -37.247 13.838 -10.253 1.00 22.09 181 LEU A O 1
ATOM 1441 N N . PRO A 1 184 ? -36.168 13.172 -8.418 1.00 17.61 182 PRO A N 1
ATOM 1442 C CA . PRO A 1 184 ? -37.347 13.420 -7.592 1.00 15.03 182 PRO A CA 1
ATOM 1443 C C . PRO A 1 184 ? -37.443 14.888 -7.213 1.00 18.45 182 PRO A C 1
ATOM 1444 O O . PRO A 1 184 ? -36.472 15.640 -7.274 1.00 19.70 182 PRO A O 1
ATOM 1448 N N . THR A 1 185 ? -38.656 15.285 -6.843 1.00 18.43 183 THR A N 1
ATOM 1449 C CA . THR A 1 185 ? -38.846 16.556 -6.158 1.00 22.90 183 THR A CA 1
ATOM 1450 C C . THR A 1 185 ? -38.036 16.554 -4.866 1.00 19.09 183 THR A C 1
ATOM 1451 O O . THR A 1 185 ? -37.920 15.531 -4.188 1.00 19.89 183 THR A O 1
ATOM 1455 N N . ASN A 1 186 ? -37.438 17.704 -4.534 1.00 22.37 184 ASN A N 1
ATOM 1456 C CA . ASN A 1 186 ? -36.632 17.829 -3.321 1.00 22.87 184 ASN A CA 1
ATOM 1457 C C . ASN A 1 186 ? -35.550 16.746 -3.279 1.00 15.79 184 ASN A C 1
ATOM 1458 O O . ASN A 1 186 ? -35.321 16.097 -2.257 1.00 19.79 184 ASN A O 1
ATOM 1463 N N . ALA A 1 187 ? -34.865 16.585 -4.418 1.00 19.54 185 ALA A N 1
ATOM 1464 C CA . ALA A 1 187 ? -33.911 15.493 -4.624 1.00 17.96 185 ALA A CA 1
ATOM 1465 C C . ALA A 1 187 ? -32.691 15.596 -3.714 1.00 17.33 185 ALA A C 1
ATOM 1466 O O . ALA A 1 187 ? -32.023 16.637 -3.655 1.00 19.83 185 ALA A O 1
ATOM 1468 N N . VAL A 1 188 ? -32.351 14.491 -3.058 1.00 16.94 186 VAL A N 1
ATOM 1469 C CA . VAL A 1 188 ? -31.137 14.409 -2.254 1.00 15.51 186 VAL A CA 1
ATOM 1470 C C . VAL A 1 188 ? -30.499 13.045 -2.467 1.00 18.61 186 VAL A C 1
ATOM 1471 O O . VAL A 1 188 ? -31.134 12.100 -2.935 1.00 18.40 186 VAL A O 1
ATOM 1475 N N . VAL A 1 189 ? -29.215 12.965 -2.128 1.00 16.89 187 VAL A N 1
ATOM 1476 C CA . VAL A 1 189 ? -28.500 11.707 -1.946 1.00 15.54 187 VAL A CA 1
ATOM 1477 C C . VAL A 1 189 ? -28.039 11.680 -0.496 1.00 20.20 187 VAL A C 1
ATOM 1478 O O . VAL A 1 189 ? -27.302 12.575 -0.063 1.00 21.34 187 VAL A O 1
ATOM 1482 N N . LYS A 1 190 ? -28.500 10.686 0.262 1.00 19.47 188 LYS A N 1
ATOM 1483 C CA . LYS A 1 190 ? -28.178 10.573 1.677 1.00 20.06 188 LYS A CA 1
ATOM 1484 C C . LYS A 1 190 ? -27.145 9.478 1.878 1.00 25.02 188 LYS A C 1
ATOM 1485 O O . LYS A 1 190 ? -27.280 8.374 1.331 1.00 26.78 188 LYS A O 1
ATOM 1491 N N . MET A 1 191 ? -26.124 9.777 2.666 1.00 22.60 189 MET A N 1
ATOM 1492 C CA . MET A 1 191 ? -25.125 8.781 2.996 1.00 23.78 189 MET A CA 1
ATOM 1493 C C . MET A 1 191 ? -24.777 8.877 4.473 1.00 24.02 189 MET A C 1
ATOM 1494 O O . MET A 1 191 ? -24.813 9.971 5.048 1.00 24.25 189 MET A O 1
ATOM 1499 N N . PRO A 1 192 ? -24.468 7.750 5.114 1.00 23.66 190 PRO A N 1
ATOM 1500 C CA . PRO A 1 192 ? -23.986 7.812 6.501 1.00 29.70 190 PRO A CA 1
ATOM 1501 C C . PRO A 1 192 ? -22.760 8.709 6.594 1.00 24.52 190 PRO A C 1
ATOM 1502 O O . PRO A 1 192 ? -21.874 8.665 5.740 1.00 24.74 190 PRO A O 1
ATOM 1506 N N . CYS A 1 193 ? -22.722 9.542 7.638 1.00 23.26 191 CYS A N 1
ATOM 1507 C CA . CYS A 1 193 ? -21.664 10.540 7.772 1.00 19.95 191 CYS A CA 1
ATOM 1508 C C . CYS A 1 193 ? -20.630 10.070 8.784 1.00 24.02 191 CYS A C 1
ATOM 1509 O O . CYS A 1 193 ? -20.947 9.981 9.978 1.00 24.18 191 CYS A O 1
ATOM 1512 N N . PRO A 1 194 ? -19.397 9.782 8.376 1.00 22.64 192 PRO A N 1
ATOM 1513 C CA . PRO A 1 194 ? -18.403 9.315 9.359 1.00 21.85 192 PRO A CA 1
ATOM 1514 C C . PRO A 1 194 ? -18.123 10.324 10.458 1.00 28.39 192 PRO A C 1
ATOM 1515 O O . PRO A 1 194 ? -17.931 9.938 11.621 1.00 28.07 192 PRO A O 1
ATOM 1519 N N . ALA A 1 195 ? -18.088 11.615 10.120 1.00 22.71 193 ALA A N 1
ATOM 1520 C CA . ALA A 1 195 ? -17.862 12.633 11.139 1.00 22.96 193 ALA A CA 1
ATOM 1521 C C . ALA A 1 195 ? -18.952 12.595 12.200 1.00 28.09 193 ALA A C 1
ATOM 1522 O O . ALA A 1 195 ? -18.661 12.665 13.402 1.00 32.88 193 ALA A O 1
ATOM 1524 N N . CYS A 1 196 ? -20.214 12.462 11.776 1.00 25.52 194 CYS A N 1
ATOM 1525 C CA . CYS A 1 196 ? -21.323 12.438 12.725 1.00 25.57 194 CYS A CA 1
ATOM 1526 C C . CYS A 1 196 ? -21.250 11.226 13.646 1.00 28.12 194 CYS A C 1
ATOM 1527 O O . CYS A 1 196 ? -21.658 11.307 14.811 1.00 29.87 194 CYS A O 1
ATOM 1530 N N . GLN A 1 197 ? -20.743 10.102 13.139 1.00 32.96 195 GLN A N 1
ATOM 1531 C CA . GLN A 1 197 ? -20.680 8.865 13.908 1.00 33.74 195 GLN A CA 1
ATOM 1532 C C . GLN A 1 197 ? -19.506 8.826 14.880 1.00 44.17 195 GLN A C 1
ATOM 1533 O O . GLN A 1 197 ? -19.552 8.069 15.857 1.00 37.76 195 GLN A O 1
ATOM 1539 N N . ASP A 1 198 ? -18.461 9.603 14.629 1.00 34.12 196 ASP A N 1
ATOM 1540 C CA . ASP A 1 198 ? -17.290 9.624 15.498 1.00 39.73 196 ASP A CA 1
ATOM 1541 C C . ASP A 1 198 ? -17.600 10.433 16.754 1.00 44.38 196 ASP A C 1
ATOM 1542 O O . ASP A 1 198 ? -17.951 11.615 16.645 1.00 39.61 196 ASP A O 1
ATOM 1547 N N . PRO A 1 199 ? -17.488 9.850 17.952 1.00 49.60 197 PRO A N 1
ATOM 1548 C CA . PRO A 1 199 ? -17.828 10.607 19.167 1.00 44.28 197 PRO A CA 1
ATOM 1549 C C . PRO A 1 199 ? -16.908 11.783 19.435 1.00 45.57 197 PRO A C 1
ATOM 1550 O O . PRO A 1 199 ? -17.326 12.743 20.095 1.00 50.55 197 PRO A O 1
ATOM 1554 N N . GLU A 1 200 ? -15.667 11.743 18.952 1.00 41.12 198 GLU A N 1
ATOM 1555 C CA . GLU A 1 200 ? -14.763 12.866 19.160 1.00 44.06 198 GLU A CA 1
ATOM 1556 C C . GLU A 1 200 ? -15.007 14.015 18.186 1.00 49.05 198 GLU A C 1
ATOM 1557 O O . GLU A 1 200 ? -14.372 15.068 18.325 1.00 45.96 198 GLU A O 1
ATOM 1563 N N . ILE A 1 201 ? -15.913 13.846 17.220 1.00 38.40 199 ILE A N 1
ATOM 1564 C CA . ILE A 1 201 ? -16.287 14.919 16.305 1.00 31.09 199 ILE A CA 1
ATOM 1565 C C . ILE A 1 201 ? -17.781 15.186 16.444 1.00 33.75 199 ILE A C 1
ATOM 1566 O O . ILE A 1 201 ? -18.190 16.159 17.090 1.00 34.22 199 ILE A O 1
ATOM 1571 N N . GLY A 1 202 ? -18.610 14.337 15.833 1.00 29.73 200 GLY A N 1
ATOM 1572 C CA . GLY A 1 202 ? -20.027 14.325 16.120 1.00 29.85 200 GLY A CA 1
ATOM 1573 C C . GLY A 1 202 ? -20.889 15.257 15.289 1.00 23.22 200 GLY A C 1
ATOM 1574 O O . GLY A 1 202 ? -20.411 16.003 14.427 1.00 28.15 200 GLY A O 1
ATOM 1575 N N . PRO A 1 203 ? -22.194 15.250 15.578 1.00 27.50 201 PRO A N 1
ATOM 1576 C CA . PRO A 1 203 ? -23.166 15.935 14.701 1.00 32.44 201 PRO A CA 1
ATOM 1577 C C . PRO A 1 203 ? -23.018 17.451 14.608 1.00 35.60 201 PRO A C 1
ATOM 1578 O O . PRO A 1 203 ? -23.584 18.050 13.682 1.00 34.56 201 PRO A O 1
ATOM 1582 N N . GLU A 1 204 ? -22.311 18.107 15.526 1.00 30.17 202 GLU A N 1
ATOM 1583 C CA . GLU A 1 204 ? -22.155 19.552 15.425 1.00 35.67 202 GLU A CA 1
ATOM 1584 C C . GLU A 1 204 ? -20.934 19.957 14.599 1.00 34.96 202 GLU A C 1
ATOM 1585 O O . GLU A 1 204 ? -20.512 21.119 14.655 1.00 31.10 202 GLU A O 1
ATOM 1591 N N . HIS A 1 205 ? -20.384 19.037 13.811 1.00 31.48 203 HIS A N 1
ATOM 1592 C CA . HIS A 1 205 ? -19.146 19.285 13.088 1.00 22.65 203 HIS A CA 1
ATOM 1593 C C . HIS A 1 205 ? -19.330 20.368 12.015 1.00 21.25 203 HIS A C 1
ATOM 1594 O O . HIS A 1 205 ? -20.442 20.734 11.629 1.00 23.48 203 HIS A O 1
ATOM 1601 N N . SER A 1 206 ? -18.202 20.866 11.517 1.00 18.77 204 SER A N 1
ATOM 1602 C CA . SER A 1 206 ? -18.197 21.886 10.483 1.00 19.48 204 SER A CA 1
ATOM 1603 C C . SER A 1 206 ? -18.305 21.260 9.094 1.00 17.92 204 SER A C 1
ATOM 1604 O O . SER A 1 206 ? -18.240 20.039 8.921 1.00 18.38 204 SER A O 1
ATOM 1607 N N . VAL A 1 207 ? -18.455 22.122 8.083 1.00 17.86 205 VAL A N 1
ATOM 1608 C CA . VAL A 1 207 ? -18.407 21.652 6.702 1.00 16.94 205 VAL A CA 1
ATOM 1609 C C . VAL A 1 207 ? -17.033 21.065 6.384 1.00 17.58 205 VAL A C 1
ATOM 1610 O O . VAL A 1 207 ? -16.921 20.026 5.723 1.00 19.32 205 VAL A O 1
ATOM 1614 N N . ALA A 1 208 ? -15.961 21.708 6.863 1.00 18.70 206 ALA A N 1
ATOM 1615 C CA . ALA A 1 208 ? -14.623 21.153 6.666 1.00 16.07 206 ALA A CA 1
ATOM 1616 C C . ALA A 1 208 ? -14.503 19.776 7.304 1.00 20.69 206 ALA A C 1
ATOM 1617 O O . ALA A 1 208 ? -13.935 18.854 6.707 1.00 20.26 206 ALA A O 1
ATOM 1619 N N . ASP A 1 209 ? -15.045 19.618 8.515 1.00 19.75 207 ASP A N 1
ATOM 1620 C CA . ASP A 1 209 ? -15.041 18.308 9.162 1.00 18.56 207 ASP A CA 1
ATOM 1621 C C . ASP A 1 209 ? -15.728 17.265 8.292 1.00 20.43 207 ASP A C 1
ATOM 1622 O O . ASP A 1 209 ? -15.280 16.116 8.229 1.00 22.55 207 ASP A O 1
ATOM 1627 N N . TYR A 1 210 ? -16.834 17.635 7.640 1.00 20.21 208 TYR A N 1
ATOM 1628 C CA . TYR A 1 210 ? -17.519 16.674 6.778 1.00 19.31 208 TYR A CA 1
ATOM 1629 C C . TYR A 1 210 ? -16.577 16.136 5.703 1.00 16.60 208 TYR A C 1
ATOM 1630 O O . TYR A 1 210 ? -16.383 14.914 5.573 1.00 20.08 208 TYR A O 1
ATOM 1639 N N . HIS A 1 211 ? -15.985 17.036 4.913 1.00 17.86 209 HIS A N 1
ATOM 1640 C CA . HIS A 1 211 ? -15.145 16.606 3.792 1.00 15.97 209 HIS A CA 1
ATOM 1641 C C . HIS A 1 211 ? -13.856 15.943 4.264 1.00 20.22 209 HIS A C 1
ATOM 1642 O O . HIS A 1 211 ? -13.306 15.086 3.559 1.00 23.92 209 HIS A O 1
ATOM 1649 N N . ASN A 1 212 ? -13.357 16.320 5.444 1.00 21.83 210 ASN A N 1
ATOM 1650 C CA . ASN A 1 212 ? -12.138 15.703 5.950 1.00 20.70 210 ASN A CA 1
ATOM 1651 C C . ASN A 1 212 ? -12.352 14.256 6.366 1.00 25.10 210 ASN A C 1
ATOM 1652 O O . ASN A 1 212 ? -11.372 13.520 6.527 1.00 26.83 210 ASN A O 1
ATOM 1657 N N . HIS A 1 213 ? -13.602 13.826 6.557 1.00 21.97 211 HIS A N 1
ATOM 1658 C CA . HIS A 1 213 ? -13.844 12.473 7.035 1.00 20.15 211 HIS A CA 1
ATOM 1659 C C . HIS A 1 213 ? -14.780 11.651 6.163 1.00 24.81 211 HIS A C 1
ATOM 1660 O O . HIS A 1 213 ? -14.964 10.459 6.444 1.00 24.08 211 HIS A O 1
ATOM 1667 N N . SER A 1 214 ? -15.331 12.230 5.098 1.00 21.59 212 SER A N 1
ATOM 1668 C CA . SER A 1 214 ? -16.314 11.540 4.267 1.00 21.57 212 SER A CA 1
ATOM 1669 C C . SER A 1 214 ? -15.695 10.485 3.360 1.00 23.69 212 SER A C 1
ATOM 1670 O O . SER A 1 214 ? -16.396 9.547 2.940 1.00 23.52 212 SER A O 1
ATOM 1673 N N . ASN A 1 215 ? -14.417 10.651 3.011 1.00 19.78 213 ASN A N 1
ATOM 1674 C CA . ASN A 1 215 ? -13.714 9.863 1.994 1.00 20.21 213 ASN A CA 1
ATOM 1675 C C . ASN A 1 215 ? -14.326 10.022 0.601 1.00 25.93 213 ASN A C 1
ATOM 1676 O O . ASN A 1 215 ? -14.081 9.196 -0.286 1.00 23.87 213 ASN A O 1
ATOM 1681 N N . ILE A 1 216 ? -15.112 11.073 0.387 1.00 23.67 214 ILE A N 1
ATOM 1682 C CA . ILE A 1 216 ? -15.716 11.370 -0.911 1.00 22.99 214 ILE A CA 1
ATOM 1683 C C . ILE A 1 216 ? -14.945 12.544 -1.505 1.00 26.48 214 ILE A C 1
ATOM 1684 O O . ILE A 1 216 ? -15.063 13.675 -1.021 1.00 21.60 214 ILE A O 1
ATOM 1689 N N . GLU A 1 217 ? -14.153 12.282 -2.543 1.00 25.75 215 GLU A N 1
ATOM 1690 C CA . GLU A 1 217 ? -13.356 13.326 -3.177 1.00 26.32 215 GLU A CA 1
ATOM 1691 C C . GLU A 1 217 ? -14.246 14.355 -3.867 1.00 23.71 215 GLU A C 1
ATOM 1692 O O . GLU A 1 217 ? -15.251 14.011 -4.491 1.00 24.85 215 GLU A O 1
ATOM 1698 N N . THR A 1 218 ? -13.859 15.624 -3.773 1.00 22.15 216 THR A N 1
ATOM 1699 C CA . THR A 1 218 ? -14.578 16.687 -4.462 1.00 22.54 216 THR A CA 1
ATOM 1700 C C . THR A 1 218 ? -13.602 17.512 -5.284 1.00 23.27 216 THR A C 1
ATOM 1701 O O . THR A 1 218 ? -12.384 17.438 -5.110 1.00 24.02 216 THR A O 1
ATOM 1705 N N . ARG A 1 219 ? -14.161 18.291 -6.200 1.00 19.82 217 ARG A N 1
ATOM 1706 C CA . ARG A 1 219 ? -13.399 19.264 -6.963 1.00 19.70 217 ARG A CA 1
ATOM 1707 C C . ARG A 1 219 ? -13.625 20.636 -6.343 1.00 19.88 217 ARG A C 1
ATOM 1708 O O . ARG A 1 219 ? -14.773 21.075 -6.194 1.00 20.27 217 ARG A O 1
ATOM 1716 N N . LEU A 1 220 ? -12.536 21.305 -5.973 1.00 20.16 218 LEU A N 1
ATOM 1717 C CA . LEU A 1 220 ? -12.609 22.644 -5.405 1.00 23.91 218 LEU A CA 1
ATOM 1718 C C . LEU A 1 220 ? -12.461 23.660 -6.531 1.00 22.12 218 LEU A C 1
ATOM 1719 O O . LEU A 1 220 ? -11.483 23.622 -7.284 1.00 23.83 218 LEU A O 1
ATOM 1724 N N . ARG A 1 221 ? -13.432 24.552 -6.663 1.00 23.20 219 ARG A N 1
ATOM 1725 C CA . ARG A 1 221 ? -13.316 25.573 -7.690 1.00 26.35 219 ARG A CA 1
ATOM 1726 C C . ARG A 1 221 ? -14.038 26.823 -7.227 1.00 27.97 219 ARG A C 1
ATOM 1727 O O . ARG A 1 221 ? -15.208 26.754 -6.840 1.00 29.19 219 ARG A O 1
ATOM 1735 N N . LYS A 1 222 ? -13.322 27.948 -7.262 1.00 34.71 220 LYS A N 1
ATOM 1736 C CA . LYS A 1 222 ? -13.827 29.251 -6.830 1.00 32.63 220 LYS A CA 1
ATOM 1737 C C . LYS A 1 222 ? -14.633 29.139 -5.537 1.00 33.88 220 LYS A C 1
ATOM 1738 O O . LYS A 1 222 ? -15.740 29.664 -5.406 1.00 42.96 220 LYS A O 1
ATOM 1744 N N . GLY A 1 223 ? -14.055 28.428 -4.566 1.00 32.46 221 GLY A N 1
ATOM 1745 C CA . GLY A 1 223 ? -14.615 28.340 -3.236 1.00 30.08 221 GLY A CA 1
ATOM 1746 C C . GLY A 1 223 ? -15.762 27.372 -3.053 1.00 42.53 221 GLY A C 1
ATOM 1747 O O . GLY A 1 223 ? -16.287 27.274 -1.937 1.00 40.88 221 GLY A O 1
ATOM 1748 N N . GLY A 1 224 ? -16.178 26.658 -4.099 1.00 28.65 222 GLY A N 1
ATOM 1749 C CA . GLY A 1 224 ? -17.210 25.642 -3.988 1.00 26.81 222 GLY A CA 1
ATOM 1750 C C . GLY A 1 224 ? -16.621 24.264 -4.227 1.00 27.58 222 GLY A C 1
ATOM 1751 O O . GLY A 1 224 ? -15.632 24.119 -4.951 1.00 22.88 222 GLY A O 1
ATOM 1752 N N . ARG A 1 225 ? -17.221 23.250 -3.601 1.00 23.19 223 ARG A N 1
ATOM 1753 C CA . ARG A 1 225 ? -16.806 21.859 -3.756 1.00 18.08 223 ARG A CA 1
ATOM 1754 C C . ARG A 1 225 ? -17.954 21.077 -4.384 1.00 23.45 223 ARG A C 1
ATOM 1755 O O . ARG A 1 225 ? -19.098 21.182 -3.929 1.00 25.99 223 ARG A O 1
ATOM 1763 N N . THR A 1 226 ? -17.655 20.309 -5.431 1.00 18.65 224 THR A N 1
ATOM 1764 C CA . THR A 1 226 ? -18.678 19.530 -6.123 1.00 19.40 224 THR A CA 1
ATOM 1765 C C . THR A 1 226 ? -18.159 18.138 -6.445 1.00 21.94 224 THR A C 1
ATOM 1766 O O . THR A 1 226 ? -16.953 17.896 -6.508 1.00 21.84 224 THR A O 1
ATOM 1770 N N . ARG A 1 227 ? -19.096 17.215 -6.660 1.00 21.10 225 ARG A N 1
ATOM 1771 C CA . ARG A 1 227 ? -18.772 15.893 -7.179 1.00 23.30 225 ARG A CA 1
ATOM 1772 C C . ARG A 1 227 ? -19.764 15.542 -8.279 1.00 19.75 225 ARG A C 1
ATOM 1773 O O . ARG A 1 227 ? -20.979 15.635 -8.078 1.00 20.01 225 ARG A O 1
ATOM 1781 N N . CYS A 1 228 ? -19.246 15.147 -9.434 1.00 20.44 226 CYS A N 1
ATOM 1782 C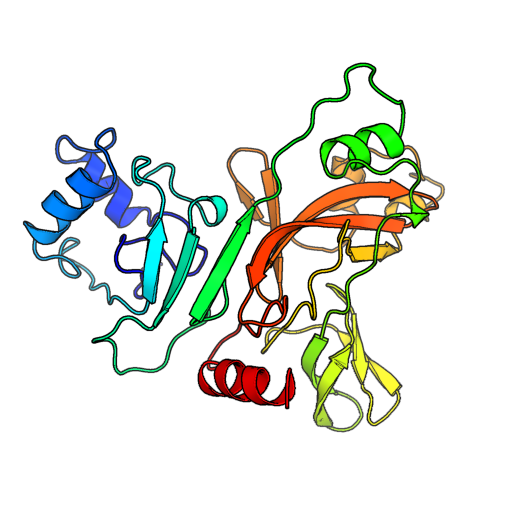 CA . CYS A 1 228 ? -20.083 14.766 -10.560 1.00 17.11 226 CYS A CA 1
ATOM 1783 C C . CYS A 1 228 ? -20.328 13.270 -10.542 1.00 22.55 226 CYS A C 1
ATOM 1784 O O . CYS A 1 228 ? -19.415 12.487 -10.269 1.00 22.92 226 CYS A O 1
ATOM 1787 N N . PHE A 1 229 ? -21.561 12.882 -10.867 1.00 18.20 227 PHE A N 1
ATOM 1788 C CA . PHE A 1 229 ? -21.961 11.480 -10.886 1.00 20.64 227 PHE A CA 1
ATOM 1789 C C . PHE A 1 229 ? -23.237 11.346 -11.703 1.00 15.75 227 PHE A C 1
ATOM 1790 O O . PHE A 1 229 ? -24.208 12.059 -11.449 1.00 18.09 227 PHE A O 1
ATOM 1798 N N . GLY A 1 230 ? -23.252 10.413 -12.653 1.00 18.78 228 GLY A N 1
ATOM 1799 C CA . GLY A 1 230 ? -24.506 10.010 -13.272 1.00 18.32 228 GLY A CA 1
ATOM 1800 C C . GLY A 1 230 ? -25.346 11.105 -13.893 1.00 18.84 228 GLY A C 1
ATOM 1801 O O . GLY A 1 230 ? -26.577 11.077 -13.785 1.00 23.25 228 GLY A O 1
ATOM 1802 N N . GLY A 1 231 ? -24.706 12.075 -14.540 1.00 18.49 229 GLY A N 1
ATOM 1803 C CA . GLY A 1 231 ? -25.445 13.146 -15.169 1.00 19.66 229 GLY A CA 1
ATOM 1804 C C . GLY A 1 231 ? -25.806 14.294 -14.258 1.00 17.88 229 GLY A C 1
ATOM 1805 O O . GLY A 1 231 ? -26.547 15.191 -14.680 1.00 22.23 229 GLY A O 1
ATOM 1806 N N . CYS A 1 232 ? -25.325 14.286 -13.018 1.00 15.45 230 CYS A N 1
ATOM 1807 C CA . CYS A 1 232 ? -25.612 15.353 -12.076 1.00 15.06 230 CYS A CA 1
ATOM 1808 C C . CYS A 1 232 ? -24.310 15.905 -11.517 1.00 14.60 230 CYS A C 1
ATOM 1809 O O . CYS A 1 232 ? -23.250 15.271 -11.587 1.00 16.36 230 CYS A O 1
ATOM 1812 N N . VAL A 1 233 ? -24.404 17.111 -10.968 1.00 16.22 231 VAL A N 1
ATOM 1813 C CA . VAL A 1 233 ? -23.296 17.750 -10.269 1.00 15.50 231 VAL A CA 1
ATOM 1814 C C . VAL A 1 233 ? -23.779 17.977 -8.850 1.00 15.02 231 VAL A C 1
ATOM 1815 O O . VAL A 1 233 ? -24.715 18.755 -8.632 1.00 18.20 231 VAL A O 1
ATOM 1819 N N . PHE A 1 234 ? -23.166 17.292 -7.893 1.00 15.96 232 PHE A N 1
ATOM 1820 C CA . PHE A 1 234 ? -23.667 17.279 -6.528 1.00 15.49 232 PHE A CA 1
ATOM 1821 C C . PHE A 1 234 ? -22.854 18.192 -5.626 1.00 20.59 232 PHE A C 1
ATOM 1822 O O . PHE A 1 234 ? -21.644 18.355 -5.807 1.00 18.19 232 PHE A O 1
ATOM 1830 N N . ALA A 1 235 ? -23.529 18.736 -4.614 1.00 15.80 233 ALA A N 1
ATOM 1831 C CA . ALA A 1 235 ? -22.874 19.493 -3.558 1.00 18.92 233 ALA A CA 1
ATOM 1832 C C . ALA A 1 235 ? -23.452 19.079 -2.209 1.00 20.64 233 ALA A C 1
ATOM 1833 O O . ALA A 1 235 ? -24.637 18.760 -2.093 1.00 18.37 233 ALA A O 1
ATOM 1835 N N . TYR A 1 236 ? -22.604 19.111 -1.184 1.00 19.11 234 TYR A N 1
ATOM 1836 C CA . TYR A 1 236 ? -23.013 18.771 0.177 1.00 16.67 234 TYR A CA 1
ATOM 1837 C C . TYR A 1 236 ? -23.780 19.924 0.817 1.00 20.07 234 TYR A C 1
ATOM 1838 O O . TYR A 1 236 ? -23.378 21.091 0.706 1.00 19.81 234 TYR A O 1
ATOM 1847 N N . VAL A 1 237 ? -24.882 19.597 1.500 1.00 17.74 235 VAL A N 1
ATOM 1848 C CA . VAL A 1 237 ? -25.745 20.590 2.139 1.00 18.14 235 VAL A CA 1
ATOM 1849 C C . VAL A 1 237 ? -25.565 20.597 3.655 1.00 23.67 235 VAL A C 1
ATOM 1850 O O . VAL A 1 237 ? -25.399 21.654 4.265 1.00 23.82 235 VAL A O 1
ATOM 1854 N N . GLY A 1 238 ? -25.601 19.435 4.270 1.00 21.18 236 GLY A N 1
ATOM 1855 C CA . GLY A 1 238 ? -25.496 19.336 5.714 1.00 21.99 236 GLY A CA 1
ATOM 1856 C C . GLY A 1 238 ? -25.954 17.964 6.137 1.00 24.60 236 GLY A C 1
ATOM 1857 O O . GLY A 1 238 ? -26.291 17.120 5.310 1.00 21.20 236 GLY A O 1
ATOM 1858 N N . CYS A 1 239 ? -25.957 17.751 7.454 1.00 21.86 237 CYS A N 1
ATOM 1859 C CA . CYS A 1 239 ? -26.310 16.458 8.022 1.00 22.53 237 CYS A CA 1
ATOM 1860 C C . CYS A 1 239 ? -27.542 16.556 8.914 1.00 28.06 237 CYS A C 1
ATOM 1861 O O . CYS A 1 239 ? -27.773 17.565 9.588 1.00 27.76 237 CYS A O 1
ATOM 1864 N N . TYR A 1 240 ? -28.320 15.475 8.918 1.00 25.81 238 TYR A N 1
ATOM 1865 C CA . TYR A 1 240 ? -29.485 15.335 9.777 1.00 24.67 238 TYR A CA 1
ATOM 1866 C C . TYR A 1 240 ? -29.567 13.880 10.200 1.00 27.39 238 TYR A C 1
ATOM 1867 O O . TYR A 1 240 ? -29.430 12.989 9.358 1.00 28.33 238 TYR A O 1
ATOM 1876 N N . ASN A 1 241 ? -29.763 13.651 11.503 1.00 31.38 239 ASN A N 1
ATOM 1877 C CA . ASN A 1 241 ? -29.777 12.311 12.094 1.00 33.68 239 ASN A CA 1
ATOM 1878 C C . ASN A 1 241 ? -28.599 11.466 11.607 1.00 25.96 239 ASN A C 1
ATOM 1879 O O . ASN A 1 241 ? -28.745 10.289 11.268 1.00 26.92 239 ASN A O 1
ATOM 1884 N N . LYS A 1 242 ? -27.418 12.091 11.568 1.00 24.71 240 LYS A N 1
ATOM 1885 C CA . LYS A 1 242 ? -26.145 11.460 11.223 1.00 23.73 240 LYS A CA 1
ATOM 1886 C C . LYS A 1 242 ? -26.086 10.962 9.778 1.00 24.97 240 LYS A C 1
ATOM 1887 O O . LYS A 1 242 ? -25.246 10.116 9.443 1.00 22.29 240 LYS A O 1
ATOM 1893 N N . ARG A 1 243 ? -26.926 11.497 8.901 1.00 22.38 241 ARG A N 1
ATOM 1894 C CA . ARG A 1 243 ? -26.821 11.242 7.471 1.00 21.38 241 ARG A CA 1
ATOM 1895 C C . ARG A 1 243 ? -26.461 12.545 6.768 1.00 19.35 241 ARG A C 1
ATOM 1896 O O . ARG A 1 243 ? -27.087 13.577 7.025 1.00 22.15 241 ARG A O 1
ATOM 1904 N N . ALA A 1 244 ? -25.474 12.477 5.870 1.00 23.26 242 ALA A N 1
ATOM 1905 C CA . ALA A 1 244 ? -25.093 13.602 5.017 1.00 19.76 242 ALA A CA 1
ATOM 1906 C C . ALA A 1 244 ? -26.043 13.715 3.838 1.00 24.18 242 ALA A C 1
ATOM 1907 O O . ALA A 1 244 ? -26.332 12.711 3.180 1.00 21.06 242 ALA A O 1
ATOM 1909 N N . TYR A 1 245 ? -26.515 14.928 3.559 1.00 21.33 243 TYR A N 1
ATOM 1910 C CA . TYR A 1 245 ? -27.411 15.194 2.438 1.00 18.24 243 TYR A CA 1
ATOM 1911 C C . TYR A 1 245 ? -26.641 15.956 1.371 1.00 22.64 243 TYR A C 1
ATOM 1912 O O . TYR A 1 245 ? -26.103 17.036 1.647 1.00 20.29 243 TYR A O 1
ATOM 1921 N N . TRP A 1 246 ? -26.596 15.399 0.167 1.00 17.21 244 TRP A N 1
ATOM 1922 C CA . TRP A 1 246 ? -26.059 16.056 -1.015 1.00 15.76 244 TRP A CA 1
ATOM 1923 C C . TRP A 1 246 ? -27.208 16.371 -1.966 1.00 20.22 244 TRP A C 1
ATOM 1924 O O . TRP A 1 246 ? -28.207 15.643 -2.008 1.00 18.46 244 TRP A O 1
ATOM 1935 N N . VAL A 1 247 ? -27.064 17.437 -2.749 1.00 15.14 245 VAL A N 1
ATOM 1936 C CA . VAL A 1 247 ? -28.127 17.784 -3.691 1.00 14.90 245 VAL A CA 1
ATOM 1937 C C . VAL A 1 247 ? -27.551 17.918 -5.088 1.00 19.07 245 VAL A C 1
ATOM 1938 O O . VAL A 1 247 ? -26.401 18.357 -5.246 1.00 16.57 245 VAL A O 1
ATOM 1942 N N . PRO A 1 248 ? -28.320 17.560 -6.126 1.00 18.93 246 PRO A N 1
ATOM 1943 C CA . PRO A 1 248 ? -27.842 17.745 -7.496 1.00 17.30 246 PRO A CA 1
ATOM 1944 C C . PRO A 1 248 ? -28.019 19.186 -7.936 1.00 16.08 246 PRO A C 1
ATOM 1945 O O . PRO A 1 248 ? -29.034 19.535 -8.550 1.00 18.97 246 PRO A O 1
ATOM 1949 N N . ARG A 1 249 ? -27.033 20.024 -7.598 1.00 17.34 247 ARG A N 1
ATOM 1950 C CA . ARG A 1 249 ? -27.056 21.434 -7.984 1.00 18.46 247 ARG A CA 1
ATOM 1951 C C . ARG A 1 249 ? -27.267 21.602 -9.474 1.00 16.33 247 ARG A C 1
ATOM 1952 O O . ARG A 1 249 ? -27.896 22.575 -9.907 1.00 19.10 247 ARG A O 1
ATOM 1960 N N . ALA A 1 250 ? -26.756 20.670 -10.281 1.00 17.98 248 ALA A N 1
ATOM 1961 C CA . ALA A 1 250 ? -27.153 20.566 -11.677 1.00 15.79 248 ALA A CA 1
ATOM 1962 C C . ALA A 1 250 ? -27.623 19.146 -11.949 1.00 15.79 248 ALA A C 1
ATOM 1963 O O . ALA A 1 250 ? -27.047 18.183 -11.435 1.00 15.91 248 ALA A O 1
ATOM 1965 N N . SER A 1 251 ? -28.680 19.020 -12.744 1.00 15.91 249 SER A N 1
ATOM 1966 C CA . SER A 1 251 ? -29.150 17.715 -13.184 1.00 17.75 249 SER A CA 1
ATOM 1967 C C . SER A 1 251 ? -29.575 17.816 -14.638 1.00 20.39 249 SER A C 1
ATOM 1968 O O . SER A 1 251 ? -29.848 18.905 -15.149 1.00 21.10 249 SER A O 1
ATOM 1971 N N . ALA A 1 252 ? -29.633 16.674 -15.314 1.00 15.08 250 ALA A N 1
ATOM 1972 C CA . ALA A 1 252 ? -30.107 16.663 -16.687 1.00 16.08 250 ALA A CA 1
ATOM 1973 C C . ALA A 1 252 ? -31.336 15.771 -16.802 1.00 16.76 250 ALA A C 1
ATOM 1974 O O . ALA A 1 252 ? -31.652 14.980 -15.908 1.00 17.54 250 ALA A O 1
ATOM 1976 N N . ASP A 1 253 ? -32.038 15.924 -17.923 1.00 14.82 251 ASP A N 1
ATOM 1977 C CA . ASP A 1 253 ? -33.281 15.202 -18.181 1.00 15.26 251 ASP A CA 1
ATOM 1978 C C . ASP A 1 253 ? -33.212 14.707 -19.617 1.00 17.67 251 ASP A C 1
ATOM 1979 O O . ASP A 1 253 ? -33.220 15.515 -20.556 1.00 16.75 251 ASP A O 1
ATOM 1984 N N . ILE A 1 254 ? -33.111 13.384 -19.799 1.00 17.14 252 ILE A N 1
ATOM 1985 C CA . ILE A 1 254 ? -33.139 12.826 -21.145 1.00 13.51 252 ILE A CA 1
ATOM 1986 C C . ILE A 1 254 ? -34.550 12.523 -21.609 1.00 15.29 252 ILE A C 1
ATOM 1987 O O . ILE A 1 254 ? -34.735 12.074 -22.745 1.00 15.10 252 ILE A O 1
ATOM 1992 N N . GLY A 1 255 ? -35.552 12.786 -20.779 1.00 15.92 253 GLY A N 1
ATOM 1993 C CA . GLY A 1 255 ? -36.900 12.350 -21.056 1.00 16.53 253 GLY A CA 1
ATOM 1994 C C . GLY A 1 255 ? -37.464 11.712 -19.809 1.00 17.28 253 GLY A C 1
ATOM 1995 O O . GLY A 1 255 ? -36.742 11.020 -19.080 1.00 15.18 253 GLY A O 1
ATOM 1996 N N . SER A 1 256 ? -38.741 11.968 -19.532 1.00 18.81 254 SER A N 1
ATOM 1997 C CA . SER A 1 256 ? -39.449 11.340 -18.420 1.00 16.11 254 SER A CA 1
ATOM 1998 C C . SER A 1 256 ? -38.820 11.677 -17.068 1.00 18.43 254 SER A C 1
ATOM 1999 O O . SER A 1 256 ? -38.981 10.928 -16.098 1.00 19.07 254 SER A O 1
ATOM 2002 N N . GLY A 1 257 ? -38.089 12.788 -16.997 1.00 14.91 255 GLY A N 1
ATOM 2003 C CA . GLY A 1 257 ? -37.439 13.208 -15.775 1.00 17.00 255 GLY A CA 1
ATOM 2004 C C . GLY A 1 257 ? -36.229 12.391 -15.407 1.00 19.73 255 GLY A C 1
ATOM 2005 O O . GLY A 1 257 ? -35.724 12.513 -14.289 1.00 18.26 255 GLY A O 1
ATOM 2006 N N . HIS A 1 258 ? -35.744 11.560 -16.316 1.00 14.89 256 HIS A N 1
ATOM 2007 C CA . HIS A 1 258 ? -34.651 10.651 -15.997 1.00 12.76 256 HIS A CA 1
ATOM 2008 C C . HIS A 1 258 ? -33.294 11.300 -16.280 1.00 15.53 256 HIS A C 1
ATOM 2009 O O . HIS A 1 258 ? -33.124 11.994 -17.287 1.00 15.20 256 HIS A O 1
ATOM 2016 N N . THR A 1 259 ? -32.323 11.077 -15.376 1.00 14.50 257 THR A N 1
ATOM 2017 C CA . THR A 1 259 ? -31.020 11.735 -15.488 1.00 12.48 257 THR A CA 1
ATOM 2018 C C . THR A 1 259 ? -30.109 11.100 -16.539 1.00 13.52 257 THR A C 1
ATOM 2019 O O . THR A 1 259 ? -29.038 11.651 -16.819 1.00 16.32 257 THR A O 1
ATOM 2023 N N . GLY A 1 260 ? -30.492 9.970 -17.128 1.00 12.72 258 GLY A N 1
ATOM 2024 C CA . GLY A 1 260 ? -29.714 9.420 -18.225 1.00 12.93 258 GLY A CA 1
ATOM 2025 C C . GLY A 1 260 ? -28.443 8.732 -17.751 1.00 16.16 258 GLY A C 1
ATOM 2026 O O . GLY A 1 260 ? -28.256 8.445 -16.565 1.00 17.49 258 GLY A O 1
ATOM 2027 N N . ILE A 1 261 ? -27.531 8.501 -18.695 1.00 13.99 259 ILE A N 1
ATOM 2028 C CA . ILE A 1 261 ? -26.303 7.762 -18.412 1.00 11.94 259 ILE A CA 1
ATOM 2029 C C . ILE A 1 261 ? -25.114 8.578 -18.886 1.00 17.69 259 ILE A C 1
ATOM 2030 O O . ILE A 1 261 ? -25.099 9.080 -20.018 1.00 18.37 259 ILE A O 1
ATOM 2035 N N . THR A 1 262 ? -24.127 8.715 -18.017 1.00 15.91 260 THR A N 1
ATOM 2036 C CA . THR A 1 262 ? -22.863 9.332 -18.389 1.00 15.04 260 THR A CA 1
ATOM 2037 C C . THR A 1 262 ? -21.727 8.346 -18.167 1.00 19.14 260 THR A C 1
ATOM 2038 O O . THR A 1 262 ? -21.830 7.402 -17.369 1.00 18.28 260 THR A O 1
ATOM 2042 N N . GLY A 1 263 ? -20.636 8.595 -18.872 1.00 15.44 261 GLY A N 1
ATOM 2043 C CA . GLY A 1 263 ? -19.476 7.737 -18.766 1.00 15.62 261 GLY A CA 1
ATOM 2044 C C . GLY A 1 263 ? -18.769 7.678 -20.099 1.00 19.35 261 GLY A C 1
ATOM 2045 O O . GLY A 1 263 ? -19.169 8.313 -21.078 1.00 16.90 261 GLY A O 1
ATOM 2046 N N . ASP A 1 264 ? -17.700 6.902 -20.122 1.00 22.34 262 ASP A N 1
ATOM 2047 C CA . ASP A 1 264 ? -17.025 6.707 -21.388 1.00 24.99 262 ASP A CA 1
ATOM 2048 C C . ASP A 1 264 ? -17.767 5.674 -22.221 1.00 18.73 262 ASP A C 1
ATOM 2049 O O . ASP A 1 264 ? -18.239 4.663 -21.696 1.00 30.29 262 ASP A O 1
ATOM 2054 N N . ASN A 1 265 ? -17.915 5.977 -23.505 1.00 24.41 263 ASN A N 1
ATOM 2055 C CA . ASN A 1 265 ? -18.535 5.081 -24.456 1.00 23.55 263 ASN A CA 1
ATOM 2056 C C . ASN A 1 265 ? -19.922 4.645 -23.984 1.00 25.96 263 ASN A C 1
ATOM 2057 O O . ASN A 1 265 ? -20.217 3.459 -23.846 1.00 25.82 263 ASN A O 1
ATOM 2062 N N . VAL A 1 266 ? -20.788 5.632 -23.750 1.00 18.16 264 VAL A N 1
ATOM 2063 C CA . VAL A 1 266 ? -22.153 5.355 -23.315 1.00 16.39 264 VAL A CA 1
ATOM 2064 C C . VAL A 1 266 ? -23.201 5.908 -24.271 1.00 18.48 264 VAL A C 1
ATOM 2065 O O . VAL A 1 266 ? -24.379 5.953 -23.918 1.00 19.19 264 VAL A O 1
ATOM 2069 N N . GLU A 1 267 ? -22.814 6.330 -25.480 1.00 17.56 265 GLU A N 1
ATOM 2070 C CA . GLU A 1 267 ? -23.799 6.972 -26.355 1.00 19.60 265 GLU A CA 1
ATOM 2071 C C . GLU A 1 267 ? -24.961 6.033 -26.653 1.00 19.58 265 GLU A C 1
ATOM 2072 O O . GLU A 1 267 ? -26.133 6.419 -26.571 1.00 18.30 265 GLU A O 1
ATOM 2078 N N . THR A 1 268 ? -24.656 4.776 -26.980 1.00 17.86 266 THR A N 1
ATOM 2079 C CA . THR A 1 268 ? -25.729 3.854 -27.334 1.00 19.83 266 THR A CA 1
ATOM 2080 C C . THR A 1 268 ? -26.554 3.464 -26.113 1.00 16.93 266 THR A C 1
ATOM 2081 O O . THR A 1 268 ? -27.787 3.364 -26.196 1.00 17.86 266 THR A O 1
ATOM 2085 N N . LEU A 1 269 ? -25.886 3.226 -24.982 1.00 16.89 267 LEU A N 1
ATOM 2086 C CA . LEU A 1 269 ? -26.571 2.931 -23.724 1.00 15.35 267 LEU A CA 1
ATOM 2087 C C . LEU A 1 269 ? -27.578 4.024 -23.363 1.00 13.69 267 LEU A C 1
ATOM 2088 O O . LEU A 1 269 ? -28.732 3.742 -23.018 1.00 17.19 267 LEU A O 1
ATOM 2093 N N . ASN A 1 270 ? -27.139 5.284 -23.423 1.00 14.59 268 ASN A N 1
ATOM 2094 C CA . ASN A 1 270 ? -28.007 6.396 -23.057 1.00 14.47 268 ASN A CA 1
ATOM 2095 C C . ASN A 1 270 ? -29.208 6.494 -23.995 1.00 16.31 268 ASN A C 1
ATOM 2096 O O . ASN A 1 270 ? -30.323 6.798 -23.552 1.00 16.91 268 ASN A O 1
ATOM 2101 N N . GLU A 1 271 ? -28.997 6.258 -25.293 1.00 14.29 269 GLU A N 1
ATOM 2102 C CA . GLU A 1 271 ? -30.106 6.251 -26.244 1.00 16.77 269 GLU A CA 1
ATOM 2103 C C . GLU A 1 271 ? -31.051 5.088 -25.969 1.00 15.84 269 GLU A C 1
ATOM 2104 O O . GLU A 1 271 ? -32.281 5.238 -26.005 1.00 18.81 269 GLU A O 1
ATOM 2110 N N . ASP A 1 272 ? -30.483 3.913 -25.705 1.00 15.21 270 ASP A N 1
ATOM 2111 C CA . ASP A 1 272 ? -31.299 2.729 -25.484 1.00 16.12 270 ASP A CA 1
ATOM 2112 C C . ASP A 1 272 ? -32.136 2.855 -24.216 1.00 14.90 270 ASP A C 1
ATOM 2113 O O . ASP A 1 272 ? -33.266 2.356 -24.169 1.00 17.02 270 ASP A O 1
ATOM 2118 N N . LEU A 1 273 ? -31.598 3.517 -23.187 1.00 15.45 271 LEU A N 1
ATOM 2119 C CA . LEU A 1 273 ? -32.323 3.683 -21.926 1.00 13.92 271 LEU A CA 1
ATOM 2120 C C . LEU A 1 273 ? -33.647 4.418 -22.132 1.00 15.81 271 LEU A C 1
ATOM 2121 O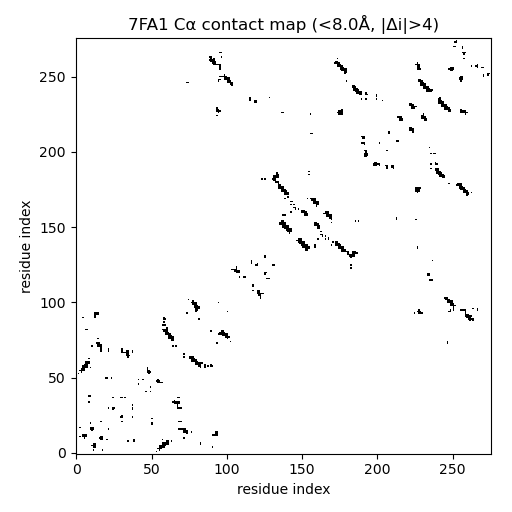 O . LEU A 1 273 ? -34.674 4.055 -21.537 1.00 15.18 271 LEU A O 1
ATOM 2126 N N . LEU A 1 274 ? -33.643 5.447 -22.981 1.00 14.85 272 LEU A N 1
ATOM 2127 C CA . LEU A 1 274 ? -34.852 6.240 -23.191 1.00 14.21 272 LEU A CA 1
ATOM 2128 C C . LEU A 1 274 ? -36.028 5.371 -23.597 1.00 14.02 272 LEU A C 1
ATOM 2129 O O . LEU A 1 274 ? -37.165 5.622 -23.179 1.00 16.20 272 LEU A O 1
ATOM 2134 N N . GLU A 1 275 ? -35.767 4.305 -24.355 1.00 15.60 273 GLU A N 1
ATOM 2135 C CA . GLU A 1 275 ? -36.864 3.512 -24.891 1.00 14.94 273 GLU A CA 1
ATOM 2136 C C . GLU A 1 275 ? -37.662 2.797 -23.809 1.00 16.52 273 GLU A C 1
ATOM 2137 O O . GLU A 1 275 ? -38.843 2.511 -24.018 1.00 21.16 273 GLU A O 1
ATOM 2143 N N . ILE A 1 276 ? -37.048 2.456 -22.670 1.00 14.68 274 ILE A N 1
ATOM 2144 C CA . ILE A 1 276 ? -37.794 1.711 -21.663 1.00 18.12 274 ILE A CA 1
ATOM 2145 C C . ILE A 1 276 ? -38.519 2.626 -20.682 1.00 17.24 274 ILE A C 1
ATOM 2146 O O . ILE A 1 276 ? -39.213 2.132 -19.785 1.00 18.36 274 ILE A O 1
ATOM 2151 N N . LEU A 1 277 ? -38.407 3.945 -20.836 1.00 16.88 275 LEU A N 1
ATOM 2152 C CA . LEU A 1 277 ? -39.060 4.835 -19.889 1.00 18.26 275 LEU A CA 1
ATOM 2153 C C . LEU A 1 277 ? -40.536 5.039 -20.200 1.00 21.69 275 LEU A C 1
ATOM 2154 O O . LEU A 1 277 ? -41.249 5.629 -19.386 1.00 19.16 275 LEU A O 1
ATOM 2159 N N . SER A 1 278 ? -41.021 4.534 -21.331 1.00 19.41 276 SER A N 1
ATOM 2160 C CA . SER A 1 278 ? -42.406 4.757 -21.719 1.00 24.45 276 SER A CA 1
ATOM 2161 C C . SER A 1 278 ? -42.862 3.630 -22.631 1.00 29.41 276 SER A C 1
ATOM 2162 O O . SER A 1 278 ? -42.058 2.847 -23.134 1.00 24.40 276 SER A O 1
ATOM 2165 N N . ARG A 1 279 ? -44.174 3.566 -22.840 1.00 41.68 277 ARG A N 1
ATOM 2166 C CA . ARG A 1 279 ? -44.771 2.656 -23.818 1.00 44.68 277 ARG A CA 1
ATOM 2167 C C . ARG A 1 279 ? -46.100 3.234 -24.297 1.00 34.76 277 ARG A C 1
ATOM 2168 O O . ARG A 1 279 ? -46.364 4.427 -24.121 1.00 39.10 277 ARG A O 1
#

Solvent-accessible surface area: 14654 Å² total; per-residue (Å²): 154,85,49,101,71,0,0,30,11,3,0,1,41,54,0,18,12,13,105,42,0,51,79,42,2,56,218,26,78,64,37,163,33,53,6,61,92,1,22,93,52,0,108,75,73,151,14,30,125,9,24,212,134,44,65,3,57,32,0,0,69,3,77,20,31,75,111,18,1,56,92,0,28,1,59,26,4,111,17,3,76,47,52,104,107,14,170,36,107,5,35,92,7,12,2,2,16,107,5,152,22,116,40,19,126,107,80,115,32,195,176,131,52,145,54,23,36,1,92,0,65,43,5,22,90,0,79,37,12,129,75,7,64,78,14,104,4,9,0,40,7,97,0,113,133,40,93,90,94,17,89,0,58,14,37,3,52,96,1,56,1,130,117,53,53,39,116,4,119,35,96,119,12,22,14,13,0,8,126,45,34,102,24,2,0,6,42,8,81,0,50,1,3,105,51,122,154,54,6,72,164,30,59,64,63,45,2,38,112,72,4,123,9,147,45,96,106,68,156,68,34,106,22,65,68,18,2,1,0,1,0,11,26,11,2,25,86,126,88,107,0,8,0,0,2,67,0,3,3,61,14,25,71,28,13,0,0,5,6,2,90,95,13,55,94,57,8,111,79,29,80,130,140,30,83,287

Secondary structure (DSSP, 8-state):
----EEETTSB-TTSSB-HHHHHHHHHTT-TTS-HHHHHHHHHHTTGGGTTSSS--EEEEEEEE-SS-GGG--GGGEEEEEE-TT--S-----SS-SSEEEEEPPP---SSPPPHHHHHHHTTS--SSGGGSEE--EEEEEE-TTT--EEEEEE-SSEEE-TTT--EEE--SS-EE--B--TTEEEEEE-HHHH-TTT-TT--HHHHHHHH----EEETTEEEEEETTEEEEEEEEETTEEEEEEEEEEESSTTB---BSTT-HHHHHHHHHTT--

Sequence (276 aa):
AVTRYVDNNFCGPDGYPLDCIKDFLARAGKSMCTLSEQLDYIESKRGVYCCRDHDHEIAWFTERSDKSYEHQTPFEIKSAKKFDTFKGECPKFVFPLNSKVKVIQPRVEKKKTEGFMGRIRSVYPVASPQECNNMHLSTLMKCNHCDEVSWQTCDFLKATCEHCGTENLVIEGPTTCGYLPTNAVVKMPCPACQDPEIGPEHSVADYHNHSNIETRLRKGGRTRCFGGCVFAYVGCYNKRAYWVPRASADIGSGHTGITGDNVETLNEDLLEILSR